Protein AF-A0A9P0CR30-F1 (afdb_monomer)

Solvent-accessible surface area (backbone atoms only — not comparable to full-atom values): 14087 Å² total; per-residue (Å²): 142,73,69,69,68,54,52,55,54,50,51,53,50,52,53,53,49,49,63,59,48,59,76,77,45,67,71,63,50,53,56,50,50,53,52,52,72,64,33,64,70,51,54,49,52,49,51,52,49,50,54,56,54,56,66,70,46,52,71,55,54,50,46,49,51,47,44,52,48,49,49,55,60,54,38,64,82,46,48,57,28,53,56,40,54,75,49,71,53,97,62,63,24,66,62,54,49,52,52,50,51,52,46,31,53,55,30,39,61,53,25,61,62,44,45,76,71,66,21,56,52,56,40,40,42,56,25,28,48,52,37,16,51,31,29,39,54,42,15,53,51,43,46,43,59,74,68,71,50,92,72,60,78,82,55,50,56,50,55,55,53,34,54,51,50,32,51,34,37,38,38,41,14,66,59,58,47,60,63,51,49,53,58,67,74,38,54,84,89,47,28,67,58,52,53,48,51,51,50,51,54,52,50,52,52,49,50,50,47,56,64,45,46,64,55,44,38,72,79,64,35,62,26,54,56,29,42,51,54,15,50,52,27,48,52,50,31,54,48,46,67,75,70,52,73,79,64,62,94,58,54,69,68,58,53,51,57,65,71,75,110

Organism: NCBI:txid3402493

InterPro domains:
  IPR005828 Major facilitator, sugar transporter-like [PF00083] (82-258)
  IPR020846 Major facilitator superfamily domain [PS50850] (1-248)
  IPR036259 MFS transporter superfamily [G3DSA:1.20.1250.20] (12-259)
  IPR036259 MFS transporter superfamily [SSF103473] (95-257)
  IPR050360 Major Facilitator Superfamily Sugar Transporters [PTHR48022] (15-259)

Structure (mmCIF, N/CA/C/O backbone):
data_AF-A0A9P0CR30-F1
#
_entry.id   AF-A0A9P0CR30-F1
#
loop_
_atom_site.group_PDB
_atom_site.id
_atom_site.type_symbol
_atom_site.label_atom_id
_atom_site.label_alt_id
_atom_site.label_comp_id
_atom_site.label_asym_id
_atom_site.label_entity_id
_atom_site.label_seq_id
_atom_site.pdbx_PDB_ins_code
_atom_site.Cartn_x
_atom_site.Cartn_y
_atom_site.Cartn_z
_atom_site.occupancy
_atom_site.B_iso_or_equiv
_atom_site.auth_seq_id
_atom_site.auth_comp_id
_atom_site.auth_asym_id
_atom_site.auth_atom_id
_atom_site.pdbx_PDB_model_num
ATOM 1 N N . MET A 1 1 ? 57.892 -24.340 9.288 1.00 44.62 1 MET A N 1
ATOM 2 C CA . MET A 1 1 ? 57.033 -23.992 10.448 1.00 44.62 1 MET A CA 1
ATOM 3 C C . MET A 1 1 ? 57.810 -23.983 11.782 1.00 44.62 1 MET A C 1
ATOM 5 O O . MET A 1 1 ? 57.437 -24.678 12.714 1.00 44.62 1 MET A O 1
ATOM 9 N N . ARG A 1 2 ? 58.901 -23.207 11.909 1.00 30.23 2 ARG A N 1
ATOM 10 C CA . ARG A 1 2 ? 59.613 -23.002 13.199 1.00 30.23 2 ARG A CA 1
ATOM 11 C C . ARG A 1 2 ? 59.846 -21.522 13.557 1.00 30.23 2 ARG A C 1
ATOM 13 O O . ARG A 1 2 ? 60.309 -21.241 14.649 1.00 30.23 2 ARG A O 1
ATOM 20 N N . GLY A 1 3 ? 59.485 -20.578 12.678 1.00 33.97 3 GLY A N 1
ATOM 21 C CA . GLY A 1 3 ? 59.695 -19.135 12.894 1.00 33.97 3 GLY A CA 1
ATOM 22 C C . GLY A 1 3 ? 58.538 -18.386 13.570 1.00 33.97 3 GLY A C 1
ATOM 23 O O . GLY A 1 3 ? 58.758 -17.342 14.171 1.00 33.97 3 GLY A O 1
ATOM 24 N N . VAL A 1 4 ? 57.309 -18.916 13.525 1.00 40.19 4 VAL A N 1
ATOM 25 C CA . VAL A 1 4 ? 56.112 -18.210 14.033 1.00 40.19 4 VAL A CA 1
ATOM 26 C C . VAL A 1 4 ? 55.941 -18.380 15.551 1.00 40.19 4 VAL A C 1
ATOM 28 O O . VAL A 1 4 ? 55.555 -17.444 16.246 1.00 40.19 4 VAL A O 1
ATOM 31 N N . ALA A 1 5 ? 56.322 -19.537 16.106 1.00 40.09 5 ALA A N 1
ATOM 32 C CA . ALA A 1 5 ? 56.254 -19.791 17.550 1.00 40.09 5 ALA A CA 1
ATOM 33 C C . ALA A 1 5 ? 57.278 -18.965 18.356 1.00 40.09 5 ALA A C 1
ATOM 35 O O . ALA A 1 5 ? 57.010 -18.576 19.494 1.00 40.09 5 ALA A O 1
ATOM 36 N N . THR A 1 6 ? 58.427 -18.646 17.751 1.00 40.12 6 THR A N 1
ATOM 37 C CA . THR A 1 6 ? 59.475 -17.810 18.358 1.00 40.12 6 THR A CA 1
ATOM 38 C C . THR A 1 6 ? 58.992 -16.374 18.564 1.00 40.12 6 THR A C 1
ATOM 40 O O . THR A 1 6 ? 59.288 -15.773 19.593 1.00 40.12 6 THR A O 1
ATOM 43 N N . ASN A 1 7 ? 58.166 -15.852 17.650 1.00 45.06 7 ASN A N 1
ATOM 44 C CA . ASN A 1 7 ? 57.654 -14.480 17.710 1.00 45.06 7 ASN A CA 1
ATOM 45 C C . ASN A 1 7 ? 56.612 -14.272 18.821 1.00 45.06 7 ASN A C 1
ATOM 47 O O . ASN A 1 7 ? 56.604 -13.230 19.471 1.00 45.06 7 ASN A O 1
ATOM 51 N N . LYS A 1 8 ? 55.780 -15.283 19.110 1.00 46.38 8 LYS A N 1
ATOM 52 C CA . LYS A 1 8 ? 54.781 -15.201 20.190 1.00 46.38 8 LYS A CA 1
ATOM 53 C C . LYS A 1 8 ? 55.432 -15.199 21.578 1.00 46.38 8 LYS A C 1
ATOM 55 O O . LYS A 1 8 ? 55.104 -14.349 22.401 1.00 46.38 8 LYS A O 1
ATOM 60 N N . LYS A 1 9 ? 56.431 -16.067 21.799 1.00 45.78 9 LYS A N 1
ATOM 61 C CA . LYS A 1 9 ? 57.243 -16.055 23.031 1.00 45.78 9 LYS A CA 1
ATOM 62 C C . LYS A 1 9 ? 58.037 -14.756 23.184 1.00 45.78 9 LYS A C 1
ATOM 64 O O . LYS A 1 9 ? 58.134 -14.240 24.291 1.00 45.78 9 LYS A O 1
ATOM 69 N N . LEU A 1 10 ? 58.561 -14.200 22.089 1.00 45.97 10 LEU A N 1
ATOM 70 C CA . LEU A 1 10 ? 59.270 -12.920 22.116 1.00 45.97 10 LEU A CA 1
ATOM 71 C C . LEU A 1 10 ? 58.329 -11.762 22.496 1.00 45.97 10 LEU A C 1
ATOM 73 O O . LEU A 1 10 ? 58.689 -10.938 23.333 1.00 45.97 10 LEU A O 1
ATOM 77 N N . ARG A 1 11 ? 57.097 -11.747 21.967 1.00 52.50 11 ARG A N 1
ATOM 78 C CA . ARG A 1 11 ? 56.055 -10.770 22.333 1.00 52.50 11 ARG A CA 1
ATOM 79 C C . ARG A 1 11 ? 55.686 -10.850 23.814 1.00 52.50 11 ARG A C 1
ATOM 81 O O . ARG A 1 11 ? 55.616 -9.820 24.478 1.00 52.50 11 ARG A O 1
ATOM 88 N N . GLU A 1 12 ? 55.502 -12.055 24.346 1.00 54.03 12 GLU A N 1
ATOM 89 C CA . GLU A 1 12 ? 55.173 -12.252 25.763 1.00 54.03 12 GLU A CA 1
ATOM 90 C C . GLU A 1 12 ? 56.332 -11.867 26.694 1.00 54.03 12 GLU A C 1
ATOM 92 O O . GLU A 1 12 ? 56.094 -11.261 27.739 1.00 54.03 12 GLU A O 1
ATOM 97 N N . ILE A 1 13 ? 57.588 -12.121 26.301 1.00 54.22 13 ILE A N 1
ATOM 98 C CA . ILE A 1 13 ? 58.774 -11.692 27.061 1.00 54.22 13 ILE A CA 1
ATOM 99 C C . ILE A 1 13 ? 58.907 -10.163 27.052 1.00 54.22 13 ILE A C 1
ATOM 101 O O . ILE A 1 13 ? 59.160 -9.579 28.105 1.00 54.22 13 ILE A O 1
ATOM 105 N N . ILE A 1 14 ? 58.669 -9.504 25.914 1.00 54.72 14 ILE A N 1
ATOM 106 C CA . ILE A 1 14 ? 58.718 -8.037 25.799 1.00 54.72 14 ILE A CA 1
ATOM 107 C C . ILE A 1 14 ? 57.609 -7.389 26.640 1.00 54.72 14 ILE A C 1
ATOM 109 O O . ILE A 1 14 ? 57.873 -6.437 27.371 1.00 54.72 14 ILE A O 1
ATOM 113 N N . ILE A 1 15 ? 56.386 -7.928 26.610 1.00 57.44 15 ILE A N 1
ATOM 114 C CA . ILE A 1 15 ? 55.256 -7.417 27.407 1.00 57.44 15 ILE A CA 1
ATOM 115 C C . ILE A 1 15 ? 55.473 -7.688 28.909 1.00 57.44 15 ILE A C 1
ATOM 117 O O . ILE A 1 15 ? 55.191 -6.826 29.746 1.00 57.44 15 ILE A O 1
ATOM 121 N N . SER A 1 16 ? 56.049 -8.844 29.261 1.00 53.72 16 SER A N 1
ATOM 122 C CA . SER A 1 16 ? 56.448 -9.207 30.631 1.00 53.72 16 SER A CA 1
ATOM 123 C C . SER A 1 16 ? 57.551 -8.298 31.187 1.00 53.72 16 SER A C 1
ATOM 125 O O . SER A 1 16 ? 57.468 -7.863 32.340 1.00 53.72 16 SER A O 1
ATOM 127 N N . GLN A 1 17 ? 58.571 -7.979 30.382 1.00 55.31 17 GLN A N 1
ATOM 128 C CA . GLN A 1 17 ? 59.637 -7.037 30.745 1.00 55.31 17 GLN A CA 1
ATOM 129 C C . GLN A 1 17 ? 59.095 -5.608 30.865 1.00 55.31 17 GLN A C 1
ATOM 131 O O . GLN A 1 17 ? 59.382 -4.924 31.846 1.00 55.31 17 GLN A O 1
ATOM 136 N N . TYR A 1 18 ? 58.211 -5.199 29.953 1.00 51.09 18 TYR A N 1
ATOM 137 C CA . TYR A 1 18 ? 57.563 -3.889 29.977 1.00 51.09 18 TYR A CA 1
ATOM 138 C C . TYR A 1 18 ? 56.720 -3.666 31.244 1.00 51.09 18 TYR A C 1
ATOM 140 O O . TYR A 1 18 ? 56.813 -2.616 31.888 1.00 51.09 18 TYR A O 1
ATOM 148 N N . HIS A 1 19 ? 55.947 -4.671 31.666 1.00 54.75 19 HIS A N 1
ATOM 149 C CA . HIS A 1 19 ? 55.184 -4.597 32.914 1.00 54.75 19 HIS A CA 1
ATOM 150 C C . HIS A 1 19 ? 56.071 -4.606 34.169 1.00 54.75 19 HIS A C 1
ATOM 152 O O . HIS A 1 19 ? 55.704 -3.978 35.168 1.00 54.75 19 HIS A O 1
ATOM 158 N N . ARG A 1 20 ? 57.239 -5.266 34.129 1.00 50.72 20 ARG A N 1
ATOM 159 C CA . ARG A 1 20 ? 58.215 -5.256 35.233 1.00 50.72 20 ARG A CA 1
ATOM 160 C C . ARG A 1 20 ? 58.920 -3.902 35.378 1.00 50.72 20 ARG A C 1
ATOM 162 O O . ARG A 1 20 ? 59.038 -3.411 36.501 1.00 50.72 20 ARG A O 1
ATOM 169 N N . ASP A 1 21 ? 59.297 -3.260 34.275 1.00 48.00 21 ASP A N 1
ATOM 170 C CA . ASP A 1 21 ? 60.023 -1.979 34.293 1.00 48.00 21 ASP A CA 1
ATOM 171 C C . ASP A 1 21 ? 59.112 -0.756 34.507 1.00 48.00 21 ASP A C 1
ATOM 173 O O . ASP A 1 21 ? 59.525 0.242 35.111 1.00 48.00 21 ASP A O 1
ATOM 177 N N . SER A 1 22 ? 57.829 -0.845 34.131 1.00 50.78 22 SER A N 1
ATOM 178 C CA . SER A 1 22 ? 56.847 0.230 34.347 1.00 50.78 22 SER A CA 1
ATOM 179 C C . SER A 1 22 ? 56.595 0.562 35.828 1.00 50.78 22 SER A C 1
ATOM 181 O O . SER A 1 22 ? 56.081 1.648 36.122 1.00 50.78 22 SER A O 1
ATOM 183 N N . LYS A 1 23 ? 56.938 -0.330 36.770 1.00 51.38 23 LYS A N 1
ATOM 184 C CA . LYS A 1 23 ? 56.802 -0.069 38.214 1.00 51.38 23 LYS A CA 1
ATOM 185 C C . LYS A 1 23 ? 57.985 0.697 38.822 1.00 51.38 23 LYS A C 1
ATOM 187 O O . LYS A 1 23 ? 57.810 1.256 39.900 1.00 51.38 23 LYS A O 1
ATOM 192 N N . ARG A 1 24 ? 59.153 0.768 38.165 1.00 55.00 24 ARG A N 1
ATOM 193 C CA . ARG A 1 24 ? 60.385 1.311 38.781 1.00 55.00 24 ARG A CA 1
ATOM 194 C C . ARG A 1 24 ? 60.788 2.707 38.291 1.00 55.00 24 ARG A C 1
ATOM 196 O O . ARG A 1 24 ? 61.421 3.430 39.051 1.00 55.00 24 ARG A O 1
ATOM 203 N N . ASN A 1 25 ? 60.417 3.126 37.074 1.00 55.19 25 ASN A N 1
ATOM 204 C CA . ASN A 1 25 ? 60.751 4.472 36.577 1.00 55.19 25 ASN A CA 1
ATOM 205 C C . ASN A 1 25 ? 59.842 4.941 35.416 1.00 55.19 25 ASN A C 1
ATOM 207 O O . ASN A 1 25 ? 60.106 4.675 34.244 1.00 55.19 25 ASN A O 1
ATOM 211 N N . LYS A 1 26 ? 58.769 5.684 35.727 1.00 55.19 26 LYS A N 1
ATOM 212 C CA . LYS A 1 26 ? 57.756 6.136 34.745 1.00 55.19 26 LYS A CA 1
ATOM 213 C C . LYS A 1 26 ? 58.275 7.164 33.722 1.00 55.19 26 LYS A C 1
ATOM 215 O O . LYS A 1 26 ? 57.704 7.278 32.636 1.00 55.19 26 LYS A O 1
ATOM 220 N N . THR A 1 27 ? 59.340 7.905 34.034 1.00 53.12 27 THR A N 1
ATOM 221 C CA . THR A 1 27 ? 59.807 9.039 33.210 1.00 53.12 27 THR A CA 1
ATOM 222 C C . THR A 1 27 ? 60.769 8.596 32.102 1.00 53.12 27 THR A C 1
ATOM 224 O O . THR A 1 27 ? 60.702 9.107 30.983 1.00 53.12 27 THR A O 1
ATOM 227 N N . GLY A 1 28 ? 61.611 7.589 32.367 1.00 56.41 28 GLY A N 1
ATOM 228 C CA . GLY A 1 28 ? 62.496 6.988 31.357 1.00 56.41 28 GLY A CA 1
ATOM 229 C C . GLY A 1 28 ? 61.739 6.162 30.311 1.00 56.41 28 GLY A C 1
ATOM 230 O O . GLY A 1 28 ? 62.016 6.268 29.114 1.00 56.41 28 GLY A O 1
A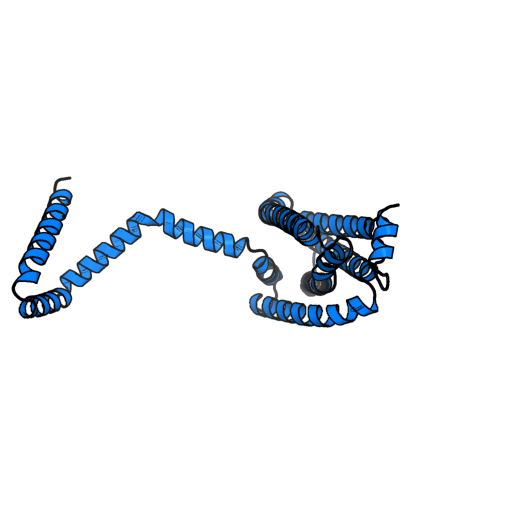TOM 231 N N . VAL A 1 29 ? 60.715 5.421 30.751 1.00 54.69 29 VAL A N 1
ATOM 232 C CA . VAL A 1 29 ? 59.905 4.544 29.887 1.00 54.69 29 VAL A CA 1
ATOM 233 C C . VAL A 1 29 ? 59.102 5.350 28.865 1.00 54.69 29 VAL A C 1
ATOM 235 O O . VAL A 1 29 ? 59.084 4.984 27.696 1.00 54.69 29 VAL A O 1
ATOM 238 N N . LYS A 1 30 ? 58.522 6.503 29.234 1.00 53.59 30 LYS A N 1
ATOM 239 C CA . LYS A 1 30 ? 57.814 7.370 28.269 1.00 53.59 30 LYS A CA 1
ATOM 240 C C . LYS A 1 30 ? 58.735 7.923 27.175 1.00 53.59 30 LYS A C 1
ATOM 242 O O . LYS A 1 30 ? 58.319 7.997 26.021 1.00 53.59 30 LYS A O 1
ATOM 247 N N . LYS A 1 31 ? 59.987 8.266 27.509 1.00 54.72 31 LYS A N 1
ATOM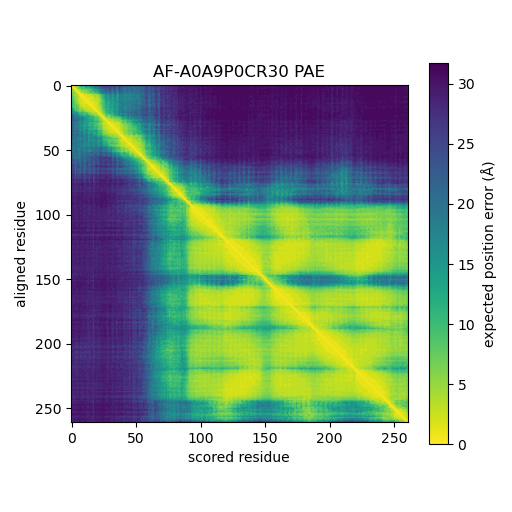 248 C CA . LYS A 1 31 ? 60.988 8.723 26.526 1.00 54.72 31 LYS A CA 1
ATOM 249 C C . LYS A 1 31 ? 61.402 7.603 25.570 1.00 54.72 31 LYS A C 1
ATOM 251 O O . LYS A 1 31 ? 61.519 7.856 24.375 1.00 54.72 31 LYS A O 1
ATOM 256 N N . GLN A 1 32 ? 61.576 6.377 26.065 1.00 54.28 32 GLN A N 1
ATOM 257 C CA . GLN A 1 32 ? 61.857 5.218 25.210 1.00 54.28 32 GLN A CA 1
ATOM 258 C C . GLN A 1 32 ? 60.647 4.826 24.353 1.00 54.28 32 GLN A C 1
ATOM 260 O O . GLN A 1 32 ? 60.816 4.573 23.165 1.00 54.28 32 GLN A O 1
ATOM 265 N N . LEU A 1 33 ? 59.429 4.882 24.901 1.00 55.44 33 LEU A N 1
ATOM 266 C CA . LEU A 1 33 ? 58.188 4.618 24.167 1.00 55.44 33 LEU A CA 1
ATOM 267 C C . LEU A 1 33 ? 57.956 5.645 23.049 1.00 55.44 33 LEU A C 1
ATOM 269 O O . LEU A 1 33 ? 57.543 5.279 21.954 1.00 55.44 33 LEU A O 1
ATOM 273 N N . ALA A 1 34 ? 58.270 6.921 23.292 1.00 57.41 34 ALA A N 1
ATOM 274 C CA . ALA A 1 34 ? 58.214 7.966 22.270 1.00 57.41 34 ALA A CA 1
ATOM 275 C C . ALA A 1 34 ? 59.265 7.750 21.167 1.00 57.41 34 ALA A C 1
ATOM 277 O O . ALA A 1 34 ? 58.976 7.958 19.989 1.00 57.41 34 ALA A O 1
ATOM 278 N N . LYS A 1 35 ? 60.464 7.270 21.528 1.00 55.75 35 LYS A N 1
ATOM 279 C CA . LYS A 1 35 ? 61.528 6.929 20.569 1.00 55.75 35 LYS A CA 1
ATOM 280 C C . LYS A 1 35 ? 61.177 5.688 19.737 1.00 55.75 35 LYS A C 1
ATOM 282 O O . LYS A 1 35 ? 61.441 5.671 18.541 1.00 55.75 35 LYS A O 1
ATOM 287 N N . LEU A 1 36 ? 60.522 4.699 20.349 1.00 53.41 36 LEU A N 1
ATOM 288 C CA . LEU A 1 36 ? 60.023 3.486 19.693 1.00 53.41 36 LEU A CA 1
ATOM 289 C C . LEU A 1 36 ? 58.840 3.781 18.757 1.00 53.41 36 LEU A C 1
ATOM 291 O O . LEU A 1 36 ? 58.840 3.301 17.630 1.00 53.41 36 LEU A O 1
ATOM 295 N N . LYS A 1 37 ? 57.897 4.649 19.155 1.00 55.38 37 LYS A N 1
ATOM 296 C CA . LYS A 1 37 ? 56.789 5.112 18.293 1.00 55.38 37 LYS A CA 1
ATOM 297 C C . LYS A 1 37 ? 57.238 6.020 17.141 1.00 55.38 37 LYS A C 1
ATOM 299 O O . LYS A 1 37 ? 56.532 6.143 16.146 1.00 55.38 37 LYS A O 1
ATOM 304 N N . SER A 1 38 ? 58.390 6.679 17.270 1.00 54.12 38 SER A N 1
ATOM 305 C CA . SER A 1 38 ? 58.989 7.506 16.210 1.00 54.12 38 SER A CA 1
ATOM 306 C C . SER A 1 38 ? 59.739 6.673 15.159 1.00 54.12 38 SER A C 1
ATOM 308 O O . SER A 1 38 ? 59.999 7.145 14.052 1.00 54.12 38 SER A O 1
ATOM 310 N N . ASN A 1 39 ? 60.070 5.416 15.473 1.00 52.47 39 ASN A N 1
ATOM 311 C CA . ASN A 1 39 ? 60.823 4.558 14.572 1.00 52.47 39 ASN A CA 1
ATOM 312 C C . ASN A 1 39 ? 59.943 4.103 13.394 1.00 52.47 39 ASN A C 1
ATOM 314 O O . ASN A 1 39 ? 59.001 3.328 13.570 1.00 52.47 39 ASN A O 1
ATOM 318 N N . LYS A 1 40 ? 60.256 4.589 12.186 1.00 49.62 40 LYS A N 1
ATOM 319 C CA . LYS A 1 40 ? 59.489 4.321 10.956 1.00 49.62 40 LYS A CA 1
ATOM 320 C C . LYS A 1 40 ? 59.319 2.823 10.680 1.00 49.62 40 LYS A C 1
ATOM 322 O O . LYS A 1 40 ? 58.252 2.419 10.240 1.00 49.62 40 LYS A O 1
ATOM 327 N N . THR A 1 41 ? 60.309 2.002 11.028 1.00 46.00 41 THR A N 1
ATOM 328 C CA . THR A 1 41 ? 60.272 0.543 10.841 1.00 46.00 41 THR A CA 1
ATOM 329 C C . THR A 1 41 ? 59.224 -0.146 11.723 1.00 46.00 41 THR A C 1
ATOM 331 O O . THR A 1 41 ? 58.655 -1.154 11.325 1.00 46.00 41 THR A O 1
ATOM 334 N N . LEU A 1 42 ? 58.936 0.400 12.912 1.00 50.16 42 LEU A N 1
ATOM 335 C CA . LEU A 1 42 ? 57.895 -0.131 13.800 1.00 50.16 42 LEU A CA 1
ATOM 336 C C . LEU A 1 42 ? 56.498 0.287 13.347 1.00 50.16 42 LEU A C 1
ATOM 338 O O . LEU A 1 42 ? 55.610 -0.549 13.379 1.00 50.16 42 LEU A O 1
ATOM 342 N N . LYS A 1 43 ? 56.322 1.523 12.859 1.00 48.09 43 LYS A N 1
ATOM 343 C CA . LYS A 1 43 ? 55.057 1.962 12.244 1.00 48.09 43 LYS A CA 1
ATOM 344 C C . LYS A 1 43 ? 54.715 1.159 10.990 1.00 48.09 43 LYS A C 1
ATOM 346 O O . LYS A 1 43 ? 53.555 0.849 10.772 1.00 48.09 43 LYS A O 1
ATOM 351 N N . GLN A 1 44 ? 55.725 0.811 10.195 1.00 43.56 44 GLN A N 1
ATOM 352 C CA . GLN A 1 44 ? 55.542 -0.024 9.012 1.00 43.56 44 GLN A CA 1
ATOM 353 C C . GLN A 1 44 ? 55.149 -1.454 9.400 1.00 43.56 44 GLN A C 1
ATOM 355 O O . GLN A 1 44 ? 54.132 -1.934 8.935 1.00 43.56 44 GLN A O 1
ATOM 360 N N . ASN A 1 45 ? 55.845 -2.067 10.365 1.00 38.91 45 ASN A N 1
ATOM 361 C CA . ASN A 1 45 ? 55.476 -3.391 10.881 1.00 38.91 45 ASN A CA 1
ATOM 362 C C . ASN A 1 45 ? 54.112 -3.417 11.600 1.00 38.91 45 ASN A C 1
ATOM 364 O O . ASN A 1 45 ? 53.473 -4.462 11.650 1.00 38.91 45 ASN A O 1
ATOM 368 N N . GLU A 1 46 ? 53.689 -2.306 12.212 1.00 46.44 46 GLU A N 1
ATOM 369 C CA . GLU A 1 46 ? 52.372 -2.152 12.844 1.00 46.44 46 GLU A CA 1
ATOM 370 C C . GLU A 1 46 ? 51.283 -2.084 11.767 1.00 46.44 46 GLU A C 1
ATOM 372 O O . GLU A 1 46 ? 50.321 -2.842 11.848 1.00 46.44 46 GLU A O 1
ATOM 377 N N . ASN A 1 47 ? 51.498 -1.295 10.709 1.00 39.97 47 ASN A N 1
ATOM 378 C CA . ASN A 1 47 ? 50.624 -1.256 9.536 1.00 39.97 47 ASN A CA 1
ATOM 379 C C . ASN A 1 47 ? 50.559 -2.616 8.824 1.00 39.97 47 ASN A C 1
ATOM 381 O O . ASN A 1 47 ? 49.462 -3.081 8.550 1.00 39.97 47 ASN A O 1
ATOM 385 N N . ASP A 1 48 ? 51.693 -3.297 8.632 1.00 38.41 48 ASP A N 1
ATOM 386 C CA . ASP A 1 48 ? 51.747 -4.629 8.019 1.00 38.41 48 ASP A CA 1
ATOM 387 C C . ASP A 1 48 ? 51.028 -5.676 8.897 1.00 38.41 48 ASP A C 1
ATOM 389 O O . ASP A 1 48 ? 50.403 -6.601 8.388 1.00 38.41 48 ASP A O 1
ATOM 393 N N . CYS A 1 49 ? 51.084 -5.565 10.232 1.00 40.34 49 CYS A N 1
ATOM 394 C CA . CYS A 1 49 ? 50.320 -6.438 11.136 1.00 40.34 49 CYS A CA 1
ATOM 395 C C . CYS A 1 49 ? 48.812 -6.172 11.049 1.00 40.34 49 CYS A C 1
ATOM 397 O O . CYS A 1 49 ? 48.045 -7.130 11.039 1.00 40.34 49 CYS A O 1
ATOM 399 N N . PHE A 1 50 ? 48.403 -4.902 10.958 1.00 40.00 50 PHE A N 1
ATOM 400 C CA . PHE A 1 50 ? 47.002 -4.521 10.764 1.00 40.00 50 PHE A CA 1
ATOM 401 C C . PHE A 1 50 ? 46.470 -4.995 9.402 1.00 40.00 50 PHE A C 1
ATOM 403 O O . PHE A 1 50 ? 45.416 -5.619 9.369 1.00 40.00 50 PHE A O 1
ATOM 410 N N . GLU A 1 51 ? 47.231 -4.827 8.315 1.00 40.28 51 GLU A N 1
ATOM 411 C CA . GLU A 1 51 ? 46.871 -5.321 6.972 1.00 40.28 51 GLU A CA 1
ATOM 412 C C . GLU A 1 51 ? 46.744 -6.856 6.940 1.00 40.28 51 GLU A C 1
ATOM 414 O O . GLU A 1 51 ? 45.845 -7.411 6.308 1.00 40.28 51 GLU A O 1
ATOM 419 N N . ASN A 1 52 ? 47.610 -7.567 7.671 1.00 36.81 52 ASN A N 1
ATOM 420 C CA . ASN A 1 52 ? 47.565 -9.029 7.761 1.00 36.81 52 ASN A CA 1
ATOM 421 C C . ASN A 1 52 ? 46.429 -9.558 8.664 1.00 36.81 52 ASN A C 1
ATOM 423 O O . ASN A 1 52 ? 45.998 -10.698 8.480 1.00 36.81 52 ASN A O 1
ATOM 427 N N . GLU A 1 53 ? 45.935 -8.766 9.620 1.00 40.50 53 GLU A N 1
ATOM 428 C CA . GLU A 1 53 ? 44.786 -9.114 10.474 1.00 40.50 53 GLU A CA 1
ATOM 429 C C . GLU A 1 53 ? 43.449 -8.788 9.773 1.00 40.50 53 GLU A C 1
ATOM 431 O O . GLU A 1 53 ? 42.507 -9.582 9.843 1.00 40.50 53 GLU A O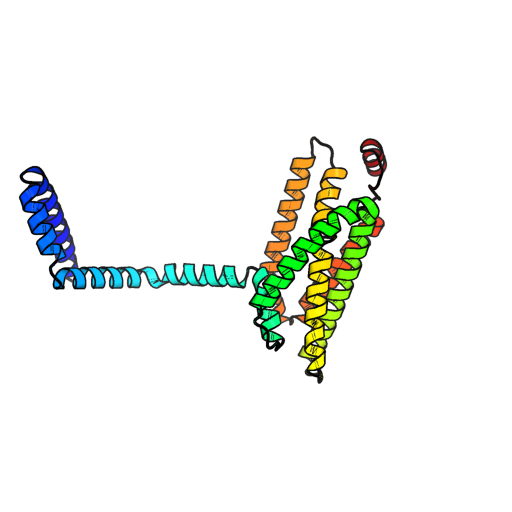 1
ATOM 436 N N . GLU A 1 54 ? 43.410 -7.716 8.971 1.00 41.28 54 GLU A N 1
ATOM 437 C CA . GLU A 1 54 ? 42.313 -7.371 8.047 1.00 41.28 54 GLU A CA 1
ATOM 438 C C . GLU A 1 54 ? 42.181 -8.420 6.915 1.00 41.28 54 GLU A C 1
ATOM 440 O O . GLU A 1 54 ? 41.078 -8.862 6.580 1.00 41.28 54 GLU A O 1
ATOM 445 N N . MET A 1 55 ? 43.304 -8.962 6.418 1.00 35.19 55 MET A N 1
ATOM 446 C CA . MET A 1 55 ? 43.321 -10.081 5.459 1.00 35.19 55 MET A CA 1
ATOM 447 C C . MET A 1 55 ? 42.955 -11.461 6.039 1.00 35.19 55 MET A C 1
ATOM 449 O O . MET A 1 55 ? 42.716 -12.389 5.258 1.00 35.19 55 MET A O 1
ATOM 453 N N . LEU A 1 56 ? 42.857 -11.635 7.366 1.00 40.47 56 LEU A N 1
ATOM 454 C CA . LEU A 1 56 ? 42.443 -12.912 7.976 1.00 40.47 56 LEU A CA 1
ATOM 455 C C . LEU A 1 56 ? 40.923 -13.007 8.235 1.00 40.47 56 LEU A C 1
ATOM 457 O O . LEU A 1 56 ? 40.390 -14.118 8.293 1.00 40.47 56 LEU A O 1
ATOM 461 N N . HIS A 1 57 ? 40.202 -11.876 8.283 1.00 46.03 57 HIS A N 1
ATOM 462 C CA . HIS A 1 57 ? 38.729 -11.811 8.375 1.00 46.03 57 HIS A CA 1
ATOM 463 C C . HIS A 1 57 ? 37.980 -11.315 7.104 1.00 46.03 57 HIS A C 1
ATOM 465 O O . HIS A 1 57 ? 36.858 -10.809 7.222 1.00 46.03 57 HIS A O 1
ATOM 471 N N . PRO A 1 58 ? 38.459 -11.531 5.857 1.00 45.88 58 PRO A N 1
ATOM 472 C CA . PRO A 1 58 ? 37.803 -11.001 4.663 1.00 45.88 58 PRO A CA 1
ATOM 473 C C . PRO A 1 58 ? 36.427 -11.637 4.446 1.00 45.88 58 PRO A C 1
ATOM 475 O O . PRO A 1 58 ? 35.556 -11.034 3.827 1.00 45.88 58 PRO A O 1
ATOM 478 N N . ARG A 1 59 ? 36.174 -12.837 4.991 1.00 50.97 59 ARG A N 1
ATOM 479 C CA . ARG A 1 59 ? 34.855 -13.483 4.917 1.00 50.97 59 ARG A CA 1
ATOM 480 C C . ARG A 1 59 ? 33.797 -12.797 5.777 1.00 50.97 59 ARG A C 1
ATOM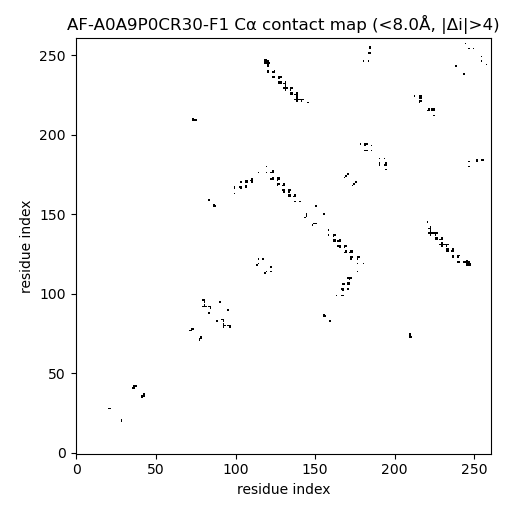 482 O O . ARG A 1 59 ? 32.633 -12.868 5.405 1.00 50.97 59 ARG A O 1
ATOM 489 N N . GLU A 1 60 ? 34.150 -12.156 6.889 1.00 47.88 60 GLU A N 1
ATOM 490 C CA . GLU A 1 60 ? 33.165 -11.548 7.795 1.00 47.88 60 GLU A CA 1
ATOM 491 C C . GLU A 1 60 ? 32.877 -10.092 7.443 1.00 47.88 60 GLU A C 1
ATOM 493 O O . GLU A 1 60 ? 31.712 -9.707 7.435 1.00 47.88 60 GLU A O 1
ATOM 498 N N . GLU A 1 61 ? 33.882 -9.318 7.030 1.00 46.84 61 GLU A N 1
ATOM 499 C CA . GLU A 1 61 ? 33.674 -7.947 6.555 1.00 46.84 61 GLU A CA 1
ATOM 500 C C . GLU A 1 61 ? 33.017 -7.916 5.170 1.00 46.84 61 GLU A C 1
ATOM 502 O O . GLU A 1 61 ? 32.072 -7.162 4.955 1.00 46.84 61 GLU A O 1
ATOM 507 N N . THR A 1 62 ? 33.393 -8.821 4.259 1.00 53.75 62 THR A N 1
ATOM 508 C CA . THR A 1 62 ? 32.655 -9.005 2.998 1.00 53.75 62 THR A CA 1
ATOM 509 C C . THR A 1 62 ? 31.239 -9.494 3.270 1.00 53.75 62 THR A C 1
ATOM 511 O O . THR A 1 62 ? 30.316 -9.072 2.589 1.00 53.75 62 THR A O 1
ATOM 514 N N . ARG A 1 63 ? 31.009 -10.331 4.292 1.00 50.28 63 ARG A N 1
ATOM 515 C CA . ARG A 1 63 ? 29.652 -10.735 4.681 1.00 50.28 63 ARG A CA 1
ATOM 516 C C . ARG A 1 63 ? 28.890 -9.585 5.323 1.00 50.28 63 ARG A C 1
ATOM 518 O O . ARG A 1 63 ? 27.717 -9.477 5.025 1.00 50.28 63 ARG A O 1
ATOM 525 N N . TYR A 1 64 ? 29.505 -8.703 6.107 1.00 47.34 64 TYR A N 1
ATOM 526 C CA . TYR A 1 64 ? 28.853 -7.524 6.688 1.00 47.34 64 TYR A CA 1
ATOM 527 C C . TYR A 1 64 ? 28.584 -6.437 5.641 1.00 47.34 64 TYR A C 1
ATOM 529 O O . TYR A 1 64 ? 27.515 -5.840 5.642 1.00 47.34 64 TYR A O 1
ATOM 537 N N . ASN A 1 65 ? 29.495 -6.228 4.690 1.00 52.84 65 ASN A N 1
ATOM 538 C CA . ASN A 1 65 ? 29.330 -5.308 3.567 1.00 52.84 65 ASN A CA 1
ATOM 539 C C . ASN A 1 65 ? 28.351 -5.862 2.537 1.00 52.84 65 ASN A C 1
ATOM 541 O O . ASN A 1 65 ? 27.476 -5.124 2.095 1.00 52.84 65 ASN A O 1
ATOM 545 N N . ASN A 1 66 ? 28.385 -7.159 2.235 1.00 55.47 66 ASN A N 1
ATOM 546 C CA . ASN A 1 66 ? 27.371 -7.808 1.410 1.00 55.47 66 ASN A CA 1
ATOM 547 C C . ASN A 1 66 ? 26.038 -7.859 2.134 1.00 55.47 66 ASN A C 1
ATOM 549 O O . ASN A 1 66 ? 25.032 -7.656 1.488 1.00 55.47 66 ASN A O 1
ATOM 553 N N . PHE A 1 67 ? 25.991 -8.058 3.450 1.00 55.53 67 PHE A N 1
ATOM 554 C CA . PHE A 1 67 ? 24.752 -8.020 4.225 1.00 55.53 67 PHE A CA 1
ATOM 555 C C . PHE A 1 67 ? 24.207 -6.599 4.289 1.00 55.53 67 PHE A C 1
ATOM 557 O O . PHE A 1 67 ? 23.047 -6.396 3.981 1.00 55.53 67 PHE A O 1
ATOM 564 N N . ASN A 1 68 ? 25.025 -5.582 4.544 1.00 48.94 68 ASN A N 1
ATOM 565 C CA . ASN A 1 68 ? 24.600 -4.187 4.478 1.00 48.94 68 ASN A CA 1
ATOM 566 C C . ASN A 1 68 ? 24.171 -3.790 3.070 1.00 48.94 68 ASN A C 1
ATOM 568 O O . ASN A 1 68 ? 23.210 -3.044 2.937 1.00 48.94 68 ASN A O 1
ATOM 572 N N . THR A 1 69 ? 24.827 -4.292 2.025 1.00 55.31 69 THR A N 1
ATOM 573 C CA . THR A 1 69 ? 24.454 -4.047 0.624 1.00 55.31 69 THR A CA 1
ATOM 574 C C . THR A 1 69 ? 23.192 -4.820 0.249 1.00 55.31 69 THR A C 1
ATOM 576 O O . THR A 1 69 ? 22.315 -4.266 -0.400 1.00 55.31 69 THR A O 1
ATOM 579 N N . LEU A 1 70 ? 23.020 -6.042 0.748 1.00 54.06 70 LEU A N 1
ATOM 580 C CA . LEU A 1 70 ? 21.837 -6.886 0.585 1.00 54.06 70 LEU A CA 1
ATOM 581 C C . LEU A 1 70 ? 20.642 -6.306 1.340 1.00 54.06 70 LEU A C 1
ATOM 583 O O . LEU A 1 70 ? 19.554 -6.285 0.793 1.00 54.06 70 LEU A O 1
ATOM 587 N N . PHE A 1 71 ? 20.827 -5.780 2.551 1.00 51.97 71 PHE A N 1
ATOM 588 C CA . PHE A 1 71 ? 19.803 -5.080 3.329 1.00 51.97 71 PHE A CA 1
ATOM 589 C C . PHE A 1 71 ? 19.499 -3.711 2.734 1.00 51.97 71 PHE A C 1
ATOM 591 O O . PHE A 1 71 ? 18.334 -3.329 2.662 1.00 51.97 71 PHE A O 1
ATOM 598 N N . LYS A 1 72 ? 20.511 -2.978 2.258 1.00 48.16 72 LYS A N 1
ATOM 599 C CA . LYS A 1 72 ? 20.322 -1.721 1.522 1.00 48.16 72 LYS A CA 1
ATOM 600 C C . LYS A 1 72 ? 19.561 -1.943 0.212 1.00 48.16 72 LYS A C 1
ATOM 602 O O . LYS A 1 72 ? 18.722 -1.114 -0.112 1.00 48.16 72 LYS A O 1
ATOM 607 N N . THR A 1 73 ? 19.808 -3.046 -0.493 1.00 51.03 73 THR A N 1
ATOM 608 C CA . THR A 1 73 ? 19.130 -3.408 -1.753 1.00 51.03 73 THR A CA 1
ATOM 609 C C . THR A 1 73 ? 17.742 -4.006 -1.501 1.00 51.03 73 THR A C 1
ATOM 611 O O . THR A 1 73 ? 16.788 -3.647 -2.179 1.00 51.03 73 THR A O 1
ATOM 614 N N . ARG A 1 74 ? 17.585 -4.859 -0.478 1.00 48.50 74 ARG A N 1
ATOM 615 C CA . ARG A 1 74 ? 16.300 -5.483 -0.106 1.00 48.50 74 ARG A CA 1
ATOM 616 C C . ARG A 1 74 ? 15.369 -4.573 0.680 1.00 48.50 74 ARG A C 1
ATOM 618 O O . ARG A 1 74 ? 14.178 -4.852 0.764 1.00 48.50 74 ARG A O 1
ATOM 625 N N . SER A 1 75 ? 15.866 -3.477 1.245 1.00 47.50 75 SER A N 1
ATOM 626 C CA . SER A 1 75 ? 15.000 -2.436 1.790 1.00 47.50 75 SER A CA 1
ATOM 627 C C . SER A 1 75 ? 14.255 -1.787 0.627 1.00 47.50 75 SER A C 1
ATOM 6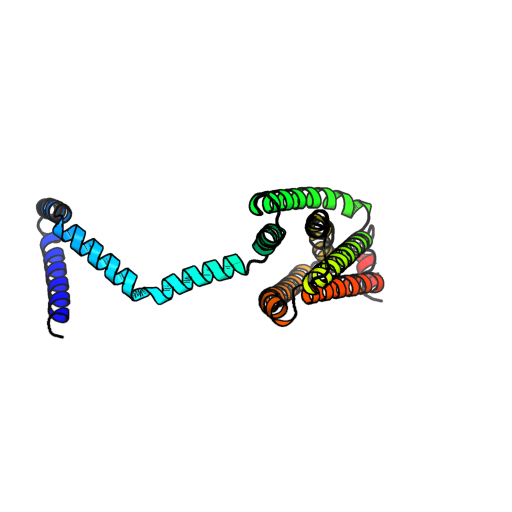29 O O . SER A 1 75 ? 14.770 -0.852 0.016 1.00 47.50 75 SER A O 1
ATOM 631 N N . GLY A 1 76 ? 13.030 -2.245 0.345 1.00 52.66 76 GLY A N 1
ATOM 632 C CA . GLY A 1 76 ? 12.185 -1.806 -0.780 1.00 52.66 76 GLY A CA 1
ATOM 633 C C . GLY A 1 76 ? 11.985 -0.287 -0.926 1.00 52.66 76 GLY A C 1
ATOM 634 O O . GLY A 1 76 ? 11.520 0.178 -1.958 1.00 52.66 76 GLY A O 1
ATOM 635 N N . ARG A 1 77 ? 12.420 0.521 0.051 1.00 49.44 77 ARG A N 1
ATOM 636 C CA . ARG A 1 77 ? 12.551 1.981 -0.074 1.00 49.44 77 ARG A CA 1
ATOM 637 C C . ARG A 1 77 ? 13.519 2.425 -1.181 1.00 49.44 77 ARG A C 1
ATOM 639 O O . ARG A 1 77 ? 13.316 3.506 -1.720 1.00 49.44 77 ARG A O 1
ATOM 646 N N . ARG A 1 78 ? 14.532 1.624 -1.537 1.00 47.06 78 ARG A N 1
ATOM 647 C CA . ARG A 1 78 ? 15.436 1.916 -2.669 1.00 47.06 78 ARG A CA 1
ATOM 648 C C . ARG A 1 78 ? 14.947 1.377 -4.010 1.00 47.06 78 ARG A C 1
ATOM 650 O O . ARG A 1 78 ? 15.417 1.858 -5.030 1.00 47.06 78 ARG A O 1
ATOM 657 N N . ALA A 1 79 ? 13.967 0.469 -4.004 1.00 52.47 79 ALA A N 1
ATOM 658 C CA . ALA A 1 79 ? 13.390 -0.078 -5.230 1.00 52.47 79 ALA A CA 1
ATOM 659 C C . ALA A 1 79 ? 12.740 1.012 -6.096 1.00 52.47 79 ALA A C 1
ATOM 661 O O . ALA A 1 79 ? 12.767 0.929 -7.314 1.00 52.47 79 ALA A O 1
ATOM 662 N N . LEU A 1 80 ? 12.201 2.068 -5.475 1.00 53.81 80 LEU A N 1
ATOM 663 C CA . LEU A 1 80 ? 11.703 3.230 -6.209 1.00 53.81 80 LEU A CA 1
ATOM 664 C C . LEU A 1 80 ? 12.831 3.903 -6.999 1.00 53.81 80 LEU A C 1
ATOM 666 O O . LEU A 1 80 ? 12.709 4.034 -8.205 1.00 53.81 80 LEU A O 1
ATOM 670 N N . ALA A 1 81 ? 13.947 4.262 -6.362 1.00 53.53 81 ALA A N 1
ATOM 671 C CA . ALA A 1 81 ? 15.057 4.922 -7.053 1.00 53.53 81 ALA A CA 1
ATOM 672 C C . ALA A 1 81 ? 15.601 4.076 -8.221 1.00 53.53 81 ALA A C 1
ATOM 674 O O . ALA A 1 81 ? 15.782 4.602 -9.312 1.00 53.53 81 ALA A O 1
ATOM 675 N N . THR A 1 82 ? 15.743 2.759 -8.034 1.00 56.12 82 THR A N 1
ATOM 676 C CA . THR A 1 82 ? 16.237 1.859 -9.089 1.00 56.12 82 THR A CA 1
ATOM 677 C C . THR A 1 82 ? 15.246 1.681 -10.241 1.00 56.12 82 THR A C 1
ATOM 679 O O . THR A 1 82 ? 15.665 1.666 -11.391 1.00 56.12 82 THR A O 1
ATOM 682 N N . LEU A 1 83 ? 13.934 1.616 -9.965 1.00 55.22 83 LEU A N 1
ATOM 683 C CA . LEU A 1 83 ? 12.895 1.576 -11.008 1.00 55.22 83 LEU A CA 1
ATOM 684 C C . LEU A 1 83 ? 12.856 2.869 -11.834 1.00 55.22 83 LEU A C 1
ATOM 686 O O . LEU A 1 83 ? 12.512 2.842 -13.013 1.00 55.22 83 LEU A O 1
ATOM 690 N N . PHE A 1 84 ? 13.183 4.002 -11.212 1.00 58.16 84 PHE A N 1
ATOM 691 C CA . PHE A 1 84 ? 13.250 5.301 -11.875 1.00 58.16 84 PHE A CA 1
ATOM 692 C C . PHE A 1 84 ? 14.511 5.458 -12.731 1.00 58.16 84 PHE A C 1
ATOM 694 O O . PHE A 1 84 ? 14.420 5.987 -13.841 1.00 58.16 84 PHE A O 1
ATOM 701 N N . ASP A 1 85 ? 15.650 4.953 -12.256 1.00 58.91 85 ASP A N 1
ATOM 702 C CA . ASP A 1 85 ? 16.895 4.924 -13.027 1.00 58.91 85 ASP A CA 1
ATOM 703 C C . ASP A 1 85 ? 16.774 3.966 -14.235 1.00 58.91 85 ASP A C 1
ATOM 705 O O . ASP A 1 85 ? 17.183 4.310 -15.344 1.00 58.91 85 ASP A O 1
ATOM 709 N N . GLU A 1 86 ? 16.104 2.815 -14.078 1.00 54.25 86 GLU A N 1
ATOM 710 C CA . GLU A 1 86 ? 15.769 1.889 -15.180 1.00 54.25 86 GLU A CA 1
ATOM 711 C C . GLU A 1 86 ? 14.714 2.437 -16.164 1.00 54.25 86 GLU A C 1
ATOM 713 O O . GLU A 1 86 ? 14.571 1.920 -17.277 1.00 54.25 86 GLU A O 1
ATOM 718 N N . ALA A 1 87 ? 13.959 3.475 -15.784 1.00 55.31 87 ALA A N 1
ATOM 719 C CA . ALA A 1 87 ? 12.940 4.108 -16.628 1.00 55.31 87 ALA A CA 1
ATOM 720 C C . ALA A 1 87 ? 13.496 5.207 -17.561 1.00 55.31 87 ALA A C 1
ATOM 722 O O . ALA A 1 87 ? 12.735 5.769 -18.350 1.00 55.31 87 ALA A O 1
ATOM 723 N N . GLY A 1 88 ? 14.803 5.502 -17.518 1.00 48.09 88 GLY A N 1
ATOM 724 C CA . GLY A 1 88 ? 15.469 6.378 -18.495 1.00 48.09 88 GLY A CA 1
ATOM 725 C C . GLY A 1 88 ? 15.251 7.885 -18.294 1.00 48.09 88 GLY A C 1
ATOM 726 O O . GLY A 1 88 ? 15.352 8.658 -19.245 1.00 48.09 88 GLY A O 1
ATOM 727 N N . SER A 1 89 ? 14.942 8.329 -17.073 1.00 51.34 89 SER A N 1
ATOM 728 C CA . SER A 1 89 ? 14.818 9.757 -16.746 1.00 51.34 89 SER A CA 1
ATOM 729 C C . SER A 1 89 ? 16.194 10.424 -16.591 1.00 51.34 89 SER A C 1
ATOM 731 O O . SER A 1 89 ? 17.074 9.891 -15.927 1.00 51.34 89 SER A O 1
ATOM 733 N N . GLN A 1 90 ? 16.372 11.639 -17.128 1.00 51.62 90 GLN A N 1
ATOM 734 C CA . GLN A 1 90 ? 17.580 12.468 -16.931 1.00 51.62 90 GLN A CA 1
ATOM 735 C C . GLN A 1 90 ? 17.738 13.003 -15.488 1.00 51.62 90 GLN A C 1
ATOM 737 O O . GLN A 1 90 ? 18.729 13.659 -15.169 1.00 51.62 90 GLN A O 1
ATOM 742 N N . ILE A 1 91 ? 16.758 12.755 -14.614 1.00 57.97 91 ILE A N 1
ATOM 743 C CA . ILE A 1 91 ? 16.753 13.183 -13.212 1.00 57.97 91 ILE A CA 1
ATOM 744 C C . ILE A 1 91 ? 17.195 12.002 -12.346 1.00 57.97 91 ILE A C 1
ATOM 746 O O . ILE A 1 91 ? 16.526 10.973 -12.356 1.00 57.97 91 ILE A O 1
ATOM 750 N N . SER A 1 92 ? 18.269 12.183 -11.567 1.00 64.56 92 SER A N 1
ATOM 751 C CA . SER A 1 92 ? 18.750 11.190 -10.592 1.00 64.56 92 SER A CA 1
ATOM 752 C C . SER A 1 92 ? 17.601 10.679 -9.715 1.00 64.56 92 SER A C 1
ATOM 754 O O . SER A 1 92 ? 16.903 11.486 -9.079 1.00 64.56 92 SER A O 1
ATOM 756 N N . GLY A 1 93 ? 17.408 9.353 -9.655 1.00 65.81 93 GLY A N 1
ATOM 757 C CA . GLY A 1 93 ? 16.348 8.704 -8.878 1.00 65.81 93 GLY A CA 1
ATOM 758 C C . GLY A 1 93 ? 16.327 9.094 -7.394 1.00 65.81 93 GLY A C 1
ATOM 759 O O . GLY A 1 93 ? 15.280 9.030 -6.744 1.00 65.81 93 GLY A O 1
ATOM 760 N N . GLU A 1 94 ? 17.444 9.595 -6.861 1.00 70.38 94 GLU A N 1
ATOM 761 C CA . GLU A 1 94 ? 17.545 10.124 -5.498 1.00 70.38 94 GLU A CA 1
ATOM 762 C C . GLU A 1 94 ? 16.686 11.382 -5.276 1.00 70.38 94 GLU A C 1
ATOM 764 O O . GLU A 1 94 ? 15.980 11.479 -4.269 1.00 70.38 94 GLU A O 1
ATOM 769 N N . ILE A 1 95 ? 16.685 12.328 -6.224 1.00 72.69 95 ILE A N 1
ATOM 770 C CA . ILE A 1 95 ? 15.911 13.579 -6.117 1.00 72.69 95 ILE A CA 1
ATOM 771 C C . ILE A 1 95 ? 14.414 13.268 -6.168 1.00 72.69 95 ILE A C 1
ATOM 773 O O . ILE A 1 95 ? 13.627 13.809 -5.388 1.00 72.69 95 ILE A O 1
ATOM 777 N N . VAL A 1 96 ? 14.019 12.345 -7.047 1.00 69.94 96 VAL A N 1
ATOM 778 C CA . VAL A 1 96 ? 12.627 11.898 -7.161 1.00 69.94 96 VAL A CA 1
ATOM 779 C C . VAL A 1 96 ? 12.174 11.203 -5.878 1.00 69.94 96 VAL A C 1
ATOM 781 O O . VAL A 1 96 ? 11.084 11.487 -5.383 1.00 69.94 96 VAL A O 1
ATOM 784 N N . ALA A 1 97 ? 13.014 10.354 -5.280 1.00 73.38 97 ALA A N 1
ATOM 785 C CA . ALA A 1 97 ? 12.698 9.701 -4.012 1.00 73.38 97 ALA A CA 1
ATOM 786 C C . ALA A 1 97 ? 12.475 10.713 -2.871 1.00 73.38 97 ALA A C 1
ATOM 788 O O . ALA A 1 97 ? 11.545 10.545 -2.076 1.00 73.38 97 ALA A O 1
ATOM 789 N N . ILE A 1 98 ? 13.277 11.784 -2.814 1.00 80.62 98 ILE A N 1
ATOM 790 C CA . ILE A 1 98 ? 13.099 12.879 -1.846 1.00 80.62 98 ILE A CA 1
ATOM 791 C C . ILE A 1 98 ? 11.777 13.616 -2.097 1.00 80.62 98 ILE A C 1
ATOM 793 O O . ILE A 1 98 ? 11.010 13.827 -1.155 1.00 80.62 98 ILE A O 1
ATOM 797 N N . LEU A 1 99 ? 11.465 13.963 -3.350 1.00 80.81 99 LEU A N 1
ATOM 798 C CA . LEU A 1 99 ? 10.205 14.631 -3.707 1.00 80.81 99 LEU A CA 1
ATOM 799 C C . LEU A 1 99 ? 8.982 13.780 -3.355 1.00 80.81 99 LEU A C 1
ATOM 801 O O . LEU A 1 99 ? 8.019 14.286 -2.779 1.00 80.81 99 LEU A O 1
ATOM 805 N N . VAL A 1 100 ? 9.033 12.477 -3.634 1.00 81.25 100 VAL A N 1
ATOM 806 C CA . VAL A 1 100 ? 7.974 11.539 -3.248 1.00 81.25 100 VAL A CA 1
ATOM 807 C C . VAL A 1 100 ? 7.842 11.478 -1.729 1.00 81.25 100 VAL A C 1
ATOM 809 O O . VAL A 1 100 ? 6.726 11.517 -1.220 1.00 81.25 100 VAL A O 1
ATOM 812 N N . ALA A 1 101 ? 8.947 11.437 -0.981 1.00 83.12 101 ALA A N 1
ATOM 813 C CA . ALA A 1 101 ? 8.902 11.443 0.480 1.00 83.12 101 ALA A CA 1
ATOM 814 C C . ALA A 1 101 ? 8.251 12.721 1.041 1.00 83.12 101 ALA A C 1
ATOM 816 O O . ALA A 1 101 ? 7.403 12.630 1.931 1.00 83.12 101 ALA A O 1
ATOM 817 N N . LEU A 1 102 ? 8.575 13.893 0.487 1.00 87.12 102 LEU A N 1
ATOM 818 C CA . LEU A 1 102 ? 7.921 15.157 0.843 1.00 87.12 102 LEU A CA 1
ATOM 819 C C . LEU A 1 102 ? 6.426 15.134 0.499 1.00 87.12 102 LEU A C 1
ATOM 821 O O . LEU A 1 102 ? 5.596 15.505 1.331 1.00 87.12 102 LEU A O 1
ATOM 825 N N . GLY A 1 103 ? 6.074 14.620 -0.682 1.00 85.50 103 GLY A N 1
ATOM 826 C CA . GLY A 1 103 ? 4.685 14.425 -1.098 1.00 85.50 103 GLY A CA 1
ATOM 827 C C . GLY A 1 103 ? 3.911 13.516 -0.142 1.00 85.50 103 GLY A C 1
ATOM 828 O O . GLY A 1 103 ? 2.773 13.820 0.209 1.00 85.50 103 GLY A O 1
ATOM 829 N N . LYS A 1 104 ? 4.543 12.451 0.366 1.00 85.00 104 LYS A N 1
ATOM 830 C CA . LYS A 1 104 ? 3.944 11.563 1.375 1.00 85.00 104 LYS A CA 1
ATOM 831 C C . LYS A 1 104 ? 3.655 12.295 2.679 1.00 85.00 104 LYS A C 1
ATOM 833 O O . LYS A 1 104 ? 2.563 12.139 3.220 1.00 85.00 104 LYS A O 1
ATOM 838 N N . ILE A 1 105 ? 4.591 13.107 3.166 1.00 87.38 105 ILE A N 1
ATOM 839 C CA . ILE A 1 105 ? 4.397 13.888 4.396 1.00 87.38 105 ILE A CA 1
ATOM 840 C C . ILE A 1 105 ? 3.233 14.871 4.217 1.00 87.38 105 ILE A C 1
ATOM 842 O O . ILE A 1 105 ? 2.313 14.883 5.033 1.00 87.38 105 ILE A O 1
ATOM 846 N N . ALA A 1 106 ? 3.214 15.623 3.112 1.00 88.62 106 ALA A N 1
ATOM 847 C CA . ALA A 1 106 ? 2.127 16.552 2.806 1.00 88.62 106 ALA A CA 1
ATOM 848 C C . ALA A 1 106 ? 0.771 15.833 2.679 1.00 88.62 106 ALA A C 1
ATOM 850 O O . ALA A 1 106 ? -0.232 16.281 3.239 1.00 88.62 106 ALA A O 1
ATOM 851 N N . SER A 1 107 ? 0.747 14.680 2.002 1.00 84.44 107 SER A N 1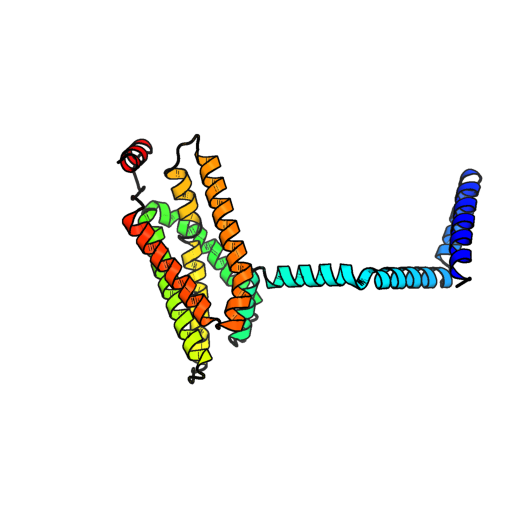
ATOM 852 C CA . SER A 1 107 ? -0.462 13.864 1.862 1.00 84.44 107 SER A CA 1
ATOM 853 C C . SER A 1 107 ? -0.984 13.365 3.210 1.00 84.44 107 SER A C 1
ATOM 855 O O . SER A 1 107 ? -2.182 13.437 3.458 1.00 84.44 107 SER A O 1
ATOM 857 N N . ALA A 1 108 ? -0.104 12.962 4.131 1.00 84.44 108 ALA A N 1
ATOM 858 C CA . ALA A 1 108 ? -0.503 12.523 5.465 1.00 84.44 108 ALA A CA 1
ATOM 859 C C . ALA A 1 108 ? -1.145 13.661 6.284 1.00 84.44 108 ALA A C 1
ATOM 861 O O . ALA A 1 108 ? -2.139 13.437 6.975 1.00 84.44 108 ALA A O 1
ATOM 862 N N . CYS A 1 109 ? -0.647 14.898 6.166 1.00 86.50 109 CYS A N 1
ATOM 863 C CA . CYS A 1 109 ? -1.267 16.062 6.811 1.00 86.50 109 CYS A CA 1
ATOM 864 C C . CYS A 1 109 ? -2.678 16.345 6.268 1.00 86.50 109 CYS A C 1
ATOM 866 O O . CYS A 1 109 ? -3.607 16.632 7.026 1.00 86.50 109 CYS A O 1
ATOM 868 N N . ILE A 1 110 ? -2.862 16.246 4.950 1.00 86.31 110 ILE A N 1
ATOM 869 C CA . ILE A 1 110 ? -4.176 16.432 4.324 1.00 86.31 110 ILE A CA 1
ATOM 870 C C . ILE A 1 110 ? -5.113 15.269 4.701 1.00 86.31 110 ILE A C 1
ATOM 872 O O . ILE A 1 110 ? -6.293 15.499 4.963 1.00 86.31 110 ILE A O 1
ATOM 876 N N . ALA A 1 111 ? -4.591 14.043 4.811 1.00 83.50 111 ALA A N 1
ATOM 877 C CA . ALA A 1 111 ? -5.345 12.857 5.218 1.00 83.50 111 ALA A CA 1
ATOM 878 C C . ALA A 1 111 ? -6.026 13.025 6.580 1.00 83.50 111 ALA A C 1
ATOM 880 O O . ALA A 1 111 ? -7.185 12.644 6.727 1.00 83.50 111 ALA A O 1
ATOM 881 N N . TYR A 1 112 ? -5.342 13.649 7.546 1.00 83.44 112 TYR A N 1
ATOM 882 C CA . TYR A 1 112 ? -5.908 13.930 8.869 1.00 83.44 112 TYR A CA 1
ATOM 883 C C . TYR A 1 112 ? -7.170 14.804 8.787 1.00 83.44 112 TYR A C 1
ATOM 885 O O . TYR A 1 112 ? -8.163 14.552 9.456 1.00 83.44 112 TYR A O 1
ATOM 893 N N . ASN A 1 113 ? -7.182 15.797 7.899 1.00 84.88 113 ASN A N 1
ATOM 894 C CA . ASN A 1 113 ? -8.370 16.626 7.690 1.00 84.88 113 ASN A CA 1
ATOM 895 C C . ASN A 1 113 ? -9.475 15.870 6.932 1.00 84.88 113 ASN A C 1
ATOM 897 O O . ASN A 1 113 ? -10.667 16.124 7.116 1.00 84.88 113 ASN A O 1
ATOM 901 N N . LEU A 1 114 ? -9.085 14.954 6.044 1.00 83.94 114 LEU A N 1
ATOM 902 C CA . LEU A 1 114 ? -10.006 14.198 5.200 1.00 83.94 114 LEU A CA 1
ATOM 903 C C . LEU A 1 114 ? -10.710 13.068 5.959 1.00 83.94 114 LEU A C 1
ATOM 905 O O . LEU A 1 114 ? -11.886 12.812 5.699 1.00 83.94 114 LEU A O 1
ATOM 909 N N . ILE A 1 115 ? -10.025 12.419 6.904 1.00 83.00 115 ILE A N 1
ATOM 910 C CA . ILE A 1 115 ? -10.564 11.280 7.659 1.00 83.00 115 ILE A CA 1
ATOM 911 C C . ILE A 1 115 ? -11.732 11.687 8.563 1.00 83.00 115 ILE A C 1
ATOM 913 O O . ILE A 1 115 ? -12.697 10.934 8.699 1.00 83.00 115 ILE A O 1
ATOM 917 N N . GLU A 1 116 ? -11.683 12.895 9.130 1.00 80.88 116 GLU A N 1
ATOM 918 C CA . GLU A 1 116 ? -12.772 13.449 9.938 1.00 80.88 116 GLU A CA 1
ATOM 919 C C . GLU A 1 116 ? -13.997 13.792 9.067 1.00 80.88 116 GLU A C 1
ATOM 921 O O . GLU A 1 116 ? -15.142 13.583 9.477 1.00 80.88 116 GLU A O 1
ATOM 926 N N . LYS A 1 117 ? -13.778 14.248 7.823 1.00 83.19 117 LYS A N 1
ATOM 927 C CA . LYS A 1 117 ? -14.850 14.686 6.910 1.00 83.19 117 LYS A CA 1
ATOM 928 C C . LYS A 1 117 ? -15.506 13.552 6.123 1.00 83.19 117 LYS A C 1
ATOM 930 O O . LYS A 1 117 ? -16.733 13.504 6.053 1.00 83.19 117 LYS A O 1
ATOM 935 N N . LEU A 1 118 ? -14.734 12.650 5.518 1.00 81.44 118 LEU A N 1
ATOM 936 C CA . LEU A 1 118 ? -15.251 11.613 4.609 1.00 81.44 118 LEU A CA 1
ATOM 937 C C . LEU A 1 118 ? -15.706 10.340 5.331 1.00 81.44 118 LEU A C 1
ATOM 939 O O . LEU A 1 118 ? -16.517 9.597 4.789 1.00 81.44 118 LEU A O 1
ATOM 943 N N . GLY A 1 119 ? -15.246 10.111 6.562 1.00 83.06 119 GLY A N 1
ATOM 944 C CA . GLY A 1 119 ? -15.455 8.839 7.252 1.00 83.06 119 GLY A CA 1
ATOM 945 C C . GLY A 1 119 ? -14.384 7.810 6.903 1.00 83.06 119 GLY A C 1
ATOM 946 O O . GLY A 1 119 ? -13.645 7.943 5.925 1.00 83.06 119 GLY A O 1
ATOM 947 N N . ARG A 1 120 ? -14.264 6.789 7.752 1.00 87.81 120 ARG A N 1
ATOM 948 C CA . ARG A 1 120 ? -13.111 5.881 7.744 1.00 87.81 120 ARG A CA 1
ATOM 949 C C . ARG A 1 120 ? -13.287 4.815 6.671 1.00 87.81 120 ARG A C 1
ATOM 951 O O . ARG A 1 120 ? -12.363 4.611 5.887 1.00 87.81 120 ARG A O 1
ATOM 958 N N . LYS A 1 121 ? -14.483 4.216 6.563 1.00 87.75 121 LYS A N 1
ATOM 959 C CA . LYS A 1 121 ? -14.789 3.186 5.552 1.00 87.75 121 LYS A CA 1
ATOM 960 C C . LYS A 1 121 ? -14.706 3.749 4.132 1.00 87.75 121 LYS A C 1
ATOM 962 O O . LYS A 1 121 ? -14.073 3.155 3.262 1.00 87.75 121 LYS A O 1
ATOM 967 N N . THR A 1 122 ? -15.294 4.918 3.896 1.00 89.12 122 THR A N 1
ATOM 968 C CA . THR A 1 122 ? -15.262 5.549 2.566 1.00 89.12 122 THR A CA 1
ATOM 969 C C . THR A 1 122 ? -13.830 5.889 2.134 1.00 89.12 122 THR A C 1
ATOM 971 O O . THR A 1 122 ? -13.457 5.641 0.987 1.00 89.12 122 THR A O 1
ATOM 974 N N . LEU A 1 123 ? -12.986 6.372 3.054 1.00 89.75 123 LEU A N 1
ATOM 975 C CA . LEU A 1 123 ? -11.594 6.709 2.746 1.00 89.75 123 LEU A CA 1
ATOM 976 C C . LEU A 1 123 ? -10.751 5.472 2.382 1.00 89.75 123 LEU A C 1
ATOM 978 O O . LEU A 1 123 ? -9.957 5.520 1.435 1.00 89.75 123 LEU A O 1
ATOM 982 N N . ILE A 1 124 ? -10.934 4.348 3.086 1.00 90.50 124 ILE A N 1
ATOM 983 C CA . ILE A 1 124 ? -10.229 3.098 2.759 1.00 90.50 124 ILE A CA 1
ATOM 984 C C . ILE A 1 124 ? -10.732 2.478 1.443 1.00 90.50 124 ILE A C 1
ATOM 986 O O . ILE A 1 124 ? -9.924 1.943 0.686 1.00 90.50 124 ILE A O 1
ATOM 990 N N . LEU A 1 125 ? -12.019 2.619 1.103 1.00 91.75 125 LEU A N 1
ATOM 991 C CA . LEU A 1 125 ? -12.566 2.162 -0.182 1.00 91.75 125 LEU A CA 1
ATOM 992 C C . LEU A 1 125 ? -12.008 2.971 -1.356 1.00 91.75 125 LEU A C 1
ATOM 994 O O . LEU A 1 125 ? -11.491 2.393 -2.309 1.00 91.75 125 LEU A O 1
ATOM 998 N N . ILE A 1 126 ? -12.043 4.305 -1.278 1.00 92.44 126 ILE A N 1
ATOM 999 C CA . ILE A 1 126 ? -11.518 5.162 -2.353 1.00 92.44 126 ILE A CA 1
ATOM 1000 C C . ILE A 1 126 ? -10.023 4.895 -2.562 1.00 92.44 126 ILE A C 1
ATOM 1002 O O . ILE A 1 126 ? -9.577 4.707 -3.694 1.00 92.44 126 ILE A O 1
ATOM 1006 N N . SER A 1 127 ? -9.248 4.836 -1.475 1.00 92.25 127 SER A N 1
ATOM 1007 C CA . SER A 1 127 ? -7.803 4.611 -1.574 1.00 92.25 127 SER A CA 1
ATOM 1008 C C . SER A 1 127 ? -7.453 3.214 -2.092 1.00 92.25 127 SER A C 1
ATOM 1010 O O . SER A 1 127 ? -6.619 3.110 -2.986 1.00 92.25 127 SER A O 1
ATOM 1012 N N . SER A 1 128 ? -8.107 2.150 -1.615 1.00 92.38 128 SER A N 1
ATOM 1013 C CA . SER A 1 128 ? -7.875 0.787 -2.127 1.00 92.38 128 SER A CA 1
ATOM 1014 C C . SER A 1 128 ? -8.277 0.619 -3.591 1.00 92.38 128 SER A C 1
ATOM 1016 O O . SER A 1 128 ? -7.532 -0.011 -4.341 1.00 92.38 128 SER A O 1
ATOM 1018 N N . GLY A 1 129 ? -9.371 1.249 -4.029 1.00 93.88 129 GLY A N 1
ATOM 1019 C CA . GLY A 1 129 ? -9.776 1.255 -5.435 1.00 93.88 129 GLY A CA 1
ATOM 1020 C C . GLY A 1 129 ? -8.750 1.948 -6.334 1.00 93.88 129 GLY A C 1
ATOM 1021 O O . GLY A 1 129 ? -8.288 1.363 -7.313 1.00 93.88 129 GLY A O 1
ATOM 1022 N N . VAL A 1 130 ? -8.330 3.166 -5.976 1.00 93.88 130 VAL A N 1
ATOM 1023 C CA . VAL A 1 130 ? -7.336 3.920 -6.760 1.00 93.88 130 VAL A CA 1
ATOM 1024 C C . VAL A 1 130 ? -5.974 3.219 -6.752 1.00 93.88 130 VAL A C 1
ATOM 1026 O O . VAL A 1 130 ? -5.346 3.105 -7.802 1.00 93.88 130 VAL A O 1
ATOM 1029 N N . CYS A 1 131 ? -5.525 2.686 -5.612 1.00 92.69 131 CYS A N 1
ATOM 1030 C CA . CYS A 1 131 ? -4.291 1.902 -5.541 1.00 92.69 131 CYS A CA 1
ATOM 1031 C C . CYS A 1 131 ? -4.356 0.635 -6.410 1.00 92.69 131 CYS A C 1
ATOM 1033 O O . CYS A 1 131 ? -3.390 0.343 -7.117 1.00 92.69 131 CYS A O 1
ATOM 1035 N N . GLY A 1 132 ? -5.486 -0.080 -6.398 1.00 93.56 132 GLY A N 1
ATOM 1036 C CA . GLY A 1 132 ? -5.702 -1.273 -7.219 1.00 93.56 132 GLY A CA 1
ATOM 1037 C C . GLY A 1 132 ? -5.657 -0.971 -8.717 1.00 93.56 132 GLY A C 1
ATOM 1038 O O . GLY A 1 132 ? -4.952 -1.663 -9.453 1.00 93.56 132 GLY A O 1
ATOM 1039 N N . VAL A 1 133 ? -6.330 0.100 -9.156 1.00 95.00 133 VAL A N 1
ATOM 1040 C CA . VAL A 1 133 ? -6.326 0.550 -10.560 1.00 95.00 133 VAL A CA 1
ATOM 1041 C C . VAL A 1 133 ? -4.939 1.027 -10.994 1.00 95.00 133 VAL A C 1
ATOM 1043 O O . VAL A 1 133 ? -4.474 0.629 -12.059 1.00 95.00 133 VAL A O 1
ATOM 1046 N N . SER A 1 134 ? -4.240 1.818 -10.176 1.00 93.00 134 SER A N 1
ATOM 1047 C CA . SER A 1 134 ? -2.878 2.271 -10.498 1.00 93.00 134 SER A CA 1
ATOM 1048 C C . SER A 1 134 ? -1.903 1.101 -10.647 1.00 93.00 134 SER A C 1
ATOM 1050 O O . SER A 1 134 ? -1.099 1.092 -11.578 1.00 93.00 134 SER A O 1
ATOM 1052 N N . MET A 1 135 ? -1.993 0.091 -9.774 1.00 90.62 135 MET A N 1
ATOM 1053 C CA . MET A 1 135 ? -1.169 -1.121 -9.874 1.00 90.62 135 MET A CA 1
ATOM 1054 C C . MET A 1 135 ? -1.539 -1.983 -11.083 1.00 90.62 135 MET A C 1
ATOM 1056 O O . MET A 1 135 ? -0.651 -2.542 -11.724 1.00 90.62 135 MET A O 1
ATOM 1060 N N . LEU A 1 136 ? -2.825 -2.048 -11.441 1.00 94.06 136 LEU A N 1
ATOM 1061 C CA . LEU A 1 136 ? -3.280 -2.748 -12.643 1.00 94.06 136 LEU A CA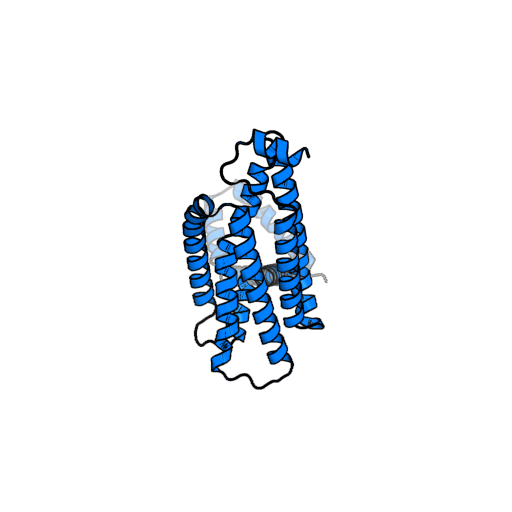 1
ATOM 1062 C C . LEU A 1 136 ? -2.692 -2.109 -13.907 1.00 94.06 136 LEU A C 1
ATOM 1064 O O . LEU A 1 136 ? -2.125 -2.807 -14.745 1.00 94.06 136 LEU A O 1
ATOM 1068 N N . MET A 1 137 ? -2.775 -0.780 -14.014 1.00 91.75 137 MET A N 1
ATOM 1069 C CA . MET A 1 137 ? -2.226 -0.027 -15.147 1.00 91.75 137 MET A CA 1
ATOM 1070 C C . MET A 1 137 ? -0.704 -0.158 -15.237 1.00 91.75 137 MET A C 1
ATOM 1072 O O . MET A 1 137 ? -0.161 -0.310 -16.330 1.00 91.75 137 MET A O 1
ATOM 1076 N N . LEU A 1 138 ? -0.016 -0.166 -14.092 1.00 89.44 138 LEU A N 1
ATOM 1077 C CA . LEU A 1 138 ? 1.424 -0.399 -14.034 1.00 89.44 138 LEU A CA 1
ATOM 1078 C C . LEU A 1 138 ? 1.795 -1.821 -14.492 1.00 89.44 138 LEU A C 1
ATOM 1080 O O . LEU A 1 138 ? 2.751 -1.990 -15.245 1.00 89.44 138 LEU A O 1
ATOM 1084 N N . GLY A 1 139 ? 1.019 -2.834 -14.094 1.00 89.56 139 GLY A N 1
ATOM 1085 C CA . GLY A 1 139 ? 1.194 -4.215 -14.556 1.00 89.56 139 GLY A CA 1
ATOM 1086 C C . GLY A 1 139 ? 1.000 -4.363 -16.065 1.00 89.56 139 GLY A C 1
ATOM 1087 O O . GLY A 1 139 ? 1.826 -4.991 -16.722 1.00 89.56 139 GLY A O 1
ATOM 1088 N N . ILE A 1 140 ? -0.025 -3.714 -16.631 1.00 90.44 140 ILE A N 1
ATOM 1089 C CA . ILE A 1 140 ? -0.268 -3.679 -18.085 1.00 90.44 140 ILE A CA 1
ATOM 1090 C C . ILE A 1 140 ? 0.916 -3.035 -18.820 1.00 90.44 140 ILE A C 1
ATOM 1092 O O . ILE A 1 140 ? 1.368 -3.556 -19.838 1.00 90.44 140 ILE A O 1
ATOM 1096 N N . TYR A 1 141 ? 1.450 -1.931 -18.292 1.00 87.81 141 TYR A N 1
ATOM 1097 C CA . TYR A 1 141 ? 2.616 -1.264 -18.871 1.00 87.81 141 TYR A CA 1
ATOM 1098 C C . TYR A 1 141 ? 3.846 -2.184 -18.920 1.00 87.81 141 TYR A C 1
ATOM 1100 O O . TYR A 1 141 ? 4.469 -2.328 -19.972 1.00 87.81 141 TYR A O 1
ATOM 1108 N N . PHE A 1 142 ? 4.180 -2.840 -17.803 1.00 85.25 142 PHE A N 1
ATOM 1109 C CA . PHE A 1 142 ? 5.317 -3.765 -17.757 1.00 85.25 142 PHE A CA 1
ATOM 1110 C C . PHE A 1 142 ? 5.093 -5.017 -18.609 1.00 85.25 142 PHE A C 1
ATOM 1112 O O . PHE A 1 142 ? 6.042 -5.497 -19.217 1.00 85.25 142 PHE A O 1
ATOM 1119 N N . TYR A 1 143 ? 3.851 -5.493 -18.725 1.00 87.81 143 TYR A N 1
ATOM 1120 C CA . TYR A 1 143 ? 3.510 -6.597 -19.619 1.00 87.81 143 TYR A CA 1
ATOM 1121 C C . TYR A 1 143 ? 3.798 -6.248 -21.086 1.00 87.81 143 TYR A C 1
ATOM 1123 O O . TYR A 1 143 ? 4.431 -7.029 -21.791 1.00 87.81 143 TYR A O 1
ATOM 1131 N N . PHE A 1 144 ? 3.405 -5.058 -21.552 1.00 86.31 144 PHE A N 1
ATOM 1132 C CA . PHE A 1 144 ? 3.733 -4.625 -22.916 1.00 86.31 144 PHE A CA 1
ATOM 1133 C C . PHE A 1 144 ? 5.232 -4.392 -23.125 1.00 86.31 144 PHE A C 1
ATOM 1135 O O . PHE A 1 144 ? 5.738 -4.699 -24.203 1.00 86.31 144 PHE A O 1
ATOM 1142 N N . LYS A 1 145 ? 5.943 -3.900 -22.099 1.00 82.31 145 LYS A N 1
ATOM 1143 C CA . LYS A 1 145 ? 7.402 -3.713 -22.140 1.00 82.31 145 LYS A CA 1
ATOM 1144 C C . LYS A 1 145 ? 8.150 -5.040 -22.300 1.00 82.31 145 LYS A C 1
ATOM 1146 O O . LYS A 1 145 ? 9.158 -5.078 -22.989 1.00 82.31 145 LYS A O 1
ATOM 1151 N N . GLU A 1 146 ? 7.664 -6.107 -21.674 1.00 80.25 146 GLU A N 1
ATOM 1152 C CA . GLU A 1 146 ? 8.300 -7.431 -21.707 1.00 80.25 146 GLU A CA 1
ATOM 1153 C C . GLU A 1 146 ? 8.027 -8.206 -23.006 1.00 80.25 146 GLU A C 1
ATOM 1155 O O . GLU A 1 146 ? 8.813 -9.064 -23.384 1.00 80.25 146 GLU A O 1
ATOM 1160 N N . ASN A 1 147 ? 6.951 -7.874 -23.728 1.00 83.44 147 ASN A N 1
ATOM 1161 C CA . ASN A 1 147 ? 6.613 -8.473 -25.026 1.00 83.44 147 ASN A CA 1
ATOM 1162 C C . ASN A 1 147 ? 7.209 -7.706 -26.231 1.00 83.44 147 ASN A C 1
ATOM 1164 O O . ASN A 1 147 ? 6.703 -7.841 -27.345 1.00 83.44 147 ASN A O 1
ATOM 1168 N N . ASP A 1 148 ? 8.232 -6.869 -26.011 1.00 76.19 148 ASP A N 1
ATOM 1169 C CA . ASP A 1 148 ? 8.931 -6.067 -27.035 1.00 76.19 148 ASP A CA 1
ATOM 1170 C C . ASP A 1 148 ? 8.009 -5.222 -27.942 1.00 76.19 148 ASP A C 1
ATOM 1172 O O . ASP A 1 148 ? 8.336 -4.888 -29.085 1.00 76.19 148 ASP A O 1
ATOM 1176 N N . VAL A 1 149 ? 6.835 -4.828 -27.438 1.00 75.56 149 VAL A N 1
ATOM 1177 C CA . VAL A 1 149 ? 5.950 -3.912 -28.162 1.00 75.56 149 VAL A CA 1
ATOM 1178 C C . VAL A 1 149 ? 6.600 -2.530 -28.176 1.00 75.56 149 VAL A C 1
ATOM 1180 O O . VAL A 1 149 ? 7.073 -2.048 -27.150 1.00 75.56 149 VAL A O 1
ATOM 1183 N N . TYR A 1 150 ? 6.617 -1.863 -29.333 1.00 69.88 150 TYR A N 1
ATOM 1184 C CA . TYR A 1 150 ? 7.178 -0.517 -29.452 1.00 69.88 150 TYR A CA 1
ATOM 1185 C C . TYR A 1 150 ? 6.438 0.465 -28.530 1.00 69.88 150 TYR A C 1
ATOM 1187 O O . TYR A 1 150 ? 5.287 0.833 -28.778 1.00 69.88 150 TYR A O 1
ATOM 1195 N N . ILE A 1 151 ? 7.118 0.904 -27.471 1.00 70.56 151 ILE A N 1
ATOM 1196 C CA . ILE A 1 151 ? 6.641 1.926 -26.541 1.00 70.56 151 ILE A CA 1
ATOM 1197 C C . ILE A 1 151 ? 7.321 3.251 -26.924 1.00 70.56 151 ILE A C 1
ATOM 1199 O O . ILE A 1 151 ? 8.546 3.348 -26.848 1.00 70.56 151 ILE A O 1
ATOM 1203 N N . PRO A 1 152 ? 6.568 4.290 -27.333 1.00 72.38 152 PRO A N 1
ATOM 1204 C CA . PRO A 1 152 ? 7.145 5.601 -27.611 1.00 72.38 152 PRO A CA 1
ATOM 1205 C C . PRO A 1 152 ? 7.846 6.160 -26.364 1.00 72.38 152 PRO A C 1
ATOM 1207 O O . PRO A 1 152 ? 7.298 6.065 -25.269 1.00 72.38 152 PRO A O 1
ATOM 1210 N N . GLU A 1 153 ? 8.993 6.832 -26.507 1.00 67.50 153 GLU A N 1
ATOM 1211 C CA . GLU A 1 153 ? 9.774 7.364 -25.366 1.00 67.50 153 GLU A CA 1
ATOM 1212 C C . GLU A 1 153 ? 8.959 8.265 -24.419 1.00 67.50 153 GLU A C 1
ATOM 1214 O O . GLU A 1 153 ? 9.185 8.282 -23.211 1.00 67.50 153 GLU A O 1
ATOM 1219 N N . LYS A 1 154 ? 7.943 8.967 -24.942 1.00 66.06 154 LYS A N 1
ATOM 1220 C CA . LYS A 1 154 ? 7.012 9.786 -24.143 1.00 66.06 154 LYS A CA 1
ATOM 1221 C C . LYS A 1 154 ? 6.175 8.973 -23.149 1.00 66.06 154 LYS A C 1
ATOM 1223 O O . LYS A 1 154 ? 5.661 9.537 -22.191 1.00 66.06 154 LYS A O 1
ATOM 1228 N N . VAL A 1 155 ? 6.020 7.672 -23.371 1.00 70.06 155 VAL A N 1
ATOM 1229 C CA . VAL A 1 155 ? 5.206 6.762 -22.553 1.00 70.06 155 VAL A CA 1
ATOM 1230 C C . VAL A 1 155 ? 6.012 6.233 -21.352 1.00 70.06 155 VAL A C 1
ATOM 1232 O O . VAL A 1 155 ? 5.416 5.799 -20.371 1.00 70.06 155 VAL A O 1
ATOM 1235 N N . ASN A 1 156 ? 7.342 6.401 -21.324 1.00 71.94 156 ASN A N 1
ATOM 1236 C CA . ASN A 1 156 ? 8.179 6.032 -20.169 1.00 71.94 156 ASN A CA 1
ATOM 1237 C C . ASN A 1 156 ? 7.863 6.833 -18.889 1.00 71.94 156 ASN A C 1
ATOM 1239 O O . ASN A 1 156 ? 8.162 6.378 -17.787 1.00 71.94 156 ASN A O 1
ATOM 1243 N N . ILE A 1 157 ? 7.199 7.991 -18.999 1.00 77.06 157 ILE A N 1
ATOM 1244 C CA . ILE A 1 157 ? 6.749 8.779 -17.836 1.00 77.06 157 ILE A CA 1
ATOM 1245 C C . ILE A 1 157 ? 5.465 8.230 -17.190 1.00 77.06 157 ILE A C 1
ATOM 1247 O O . ILE A 1 157 ? 5.124 8.579 -16.061 1.00 77.06 157 ILE A O 1
ATOM 1251 N N . ILE A 1 158 ? 4.730 7.366 -17.885 1.00 81.50 158 ILE A N 1
ATOM 1252 C CA . ILE A 1 158 ? 3.477 6.788 -17.392 1.00 81.50 158 ILE A CA 1
ATOM 1253 C C . ILE A 1 158 ? 3.672 5.930 -16.128 1.00 81.50 158 ILE A C 1
ATOM 1255 O O . ILE A 1 158 ? 2.972 6.188 -15.143 1.00 81.50 158 ILE A O 1
ATOM 1259 N N . PRO A 1 159 ? 4.605 4.954 -16.077 1.00 81.88 159 PRO A N 1
ATOM 1260 C CA . PRO A 1 159 ? 4.821 4.152 -14.869 1.00 81.88 159 PRO A CA 1
ATOM 1261 C C . PRO A 1 159 ? 5.207 5.015 -13.663 1.00 81.88 159 PRO A C 1
ATOM 1263 O O . PRO A 1 159 ? 4.739 4.779 -12.551 1.00 81.88 159 PRO A O 1
ATOM 1266 N N . VAL A 1 160 ? 5.993 6.067 -13.899 1.00 79.06 160 VAL A N 1
ATOM 1267 C CA . VAL A 1 160 ? 6.380 7.064 -12.897 1.00 79.06 160 VAL A CA 1
ATOM 1268 C C . VAL A 1 160 ? 5.155 7.722 -12.269 1.00 79.06 160 VAL A C 1
ATOM 1270 O O . VAL A 1 160 ? 5.026 7.741 -11.044 1.00 79.06 160 VAL A O 1
ATOM 1273 N N . ILE A 1 161 ? 4.238 8.229 -13.094 1.00 84.44 161 ILE A N 1
ATOM 1274 C CA . ILE A 1 161 ? 3.027 8.902 -12.618 1.00 84.44 161 ILE A CA 1
ATOM 1275 C C . ILE A 1 161 ? 2.195 7.938 -11.769 1.00 84.44 161 ILE A C 1
ATOM 1277 O O . ILE A 1 161 ? 1.815 8.287 -10.652 1.00 84.44 161 ILE A O 1
ATOM 1281 N N . PHE A 1 162 ? 1.981 6.704 -12.234 1.00 87.25 162 PHE A N 1
ATOM 1282 C CA . PHE A 1 162 ? 1.187 5.721 -11.491 1.00 87.25 162 PHE A CA 1
ATOM 1283 C C . PHE A 1 162 ? 1.818 5.310 -10.160 1.00 87.25 162 PHE A C 1
ATOM 1285 O O . PHE A 1 162 ? 1.101 5.190 -9.164 1.00 87.25 162 PHE A O 1
ATOM 1292 N N . ILE A 1 163 ? 3.141 5.148 -10.105 1.00 83.62 163 ILE A N 1
ATOM 1293 C CA . ILE A 1 163 ? 3.867 4.841 -8.865 1.00 83.62 163 ILE A CA 1
ATOM 1294 C C . ILE A 1 163 ? 3.748 5.994 -7.859 1.00 83.62 163 ILE A C 1
ATOM 1296 O O . ILE A 1 163 ? 3.514 5.761 -6.665 1.00 83.62 163 ILE A O 1
ATOM 1300 N N . VAL A 1 164 ? 3.882 7.240 -8.322 1.00 84.06 164 VAL A N 1
ATOM 1301 C CA . VAL A 1 164 ? 3.734 8.433 -7.475 1.00 84.06 164 VAL A CA 1
ATOM 1302 C C . VAL A 1 164 ? 2.299 8.548 -6.967 1.00 84.06 164 VAL A C 1
ATOM 1304 O O . VAL A 1 164 ? 2.092 8.682 -5.759 1.00 84.06 164 VAL A O 1
ATOM 1307 N N . THR A 1 165 ? 1.306 8.419 -7.850 1.00 88.06 165 THR A N 1
ATOM 1308 C CA . THR A 1 165 ? -0.115 8.434 -7.481 1.00 88.06 165 THR A CA 1
ATOM 1309 C C . THR A 1 165 ? -0.435 7.336 -6.472 1.00 88.06 165 THR A C 1
ATOM 1311 O O . THR A 1 165 ? -1.035 7.626 -5.438 1.00 88.06 165 THR A O 1
ATOM 1314 N N . PHE A 1 166 ? 0.009 6.098 -6.711 1.00 89.12 166 PHE A N 1
ATOM 1315 C CA . PHE A 1 166 ? -0.154 4.995 -5.765 1.00 89.12 166 PHE A CA 1
ATOM 1316 C C . PHE A 1 166 ? 0.437 5.343 -4.397 1.00 89.12 166 PHE A C 1
ATOM 1318 O O . PHE A 1 166 ? -0.226 5.172 -3.377 1.00 89.12 166 PHE A O 1
ATOM 1325 N N . THR A 1 167 ? 1.663 5.865 -4.368 1.00 85.12 167 THR A N 1
ATOM 1326 C CA . THR A 1 167 ? 2.375 6.158 -3.120 1.00 85.12 167 THR A CA 1
ATOM 1327 C C . THR A 1 167 ? 1.679 7.247 -2.304 1.00 85.12 167 THR A C 1
ATOM 1329 O O . THR A 1 167 ? 1.560 7.126 -1.083 1.00 85.12 167 THR A O 1
ATOM 1332 N N . VAL A 1 168 ? 1.198 8.294 -2.975 1.00 87.00 168 VAL A N 1
ATOM 1333 C CA . VAL A 1 168 ? 0.461 9.401 -2.357 1.00 87.00 168 VAL A CA 1
ATOM 1334 C C . VAL A 1 168 ? -0.888 8.916 -1.816 1.00 87.00 168 VAL A C 1
ATOM 1336 O O . VAL A 1 168 ? -1.206 9.147 -0.652 1.00 87.00 168 VAL A O 1
ATOM 1339 N N . VAL A 1 169 ? -1.659 8.178 -2.617 1.00 89.69 169 VAL A N 1
ATOM 1340 C CA . VAL A 1 169 ? -2.978 7.650 -2.220 1.00 89.69 169 VAL A CA 1
ATOM 1341 C C . VAL A 1 169 ? -2.873 6.609 -1.103 1.00 89.69 169 VAL A C 1
ATOM 1343 O O . VAL A 1 169 ? -3.690 6.597 -0.180 1.00 89.69 169 VAL A O 1
ATOM 1346 N N . TYR A 1 170 ? -1.833 5.778 -1.127 1.00 87.56 170 TYR A N 1
ATOM 1347 C CA . TYR A 1 170 ? -1.541 4.837 -0.051 1.00 87.56 170 TYR A CA 1
ATOM 1348 C C . TYR A 1 170 ? -1.285 5.564 1.278 1.00 87.56 170 TYR A C 1
ATOM 1350 O O . TYR A 1 170 ? -1.818 5.173 2.319 1.00 87.56 170 TYR A O 1
ATOM 1358 N N . SER A 1 171 ? -0.513 6.655 1.239 1.00 86.62 171 SER A N 1
ATOM 1359 C CA . SER A 1 171 ? -0.264 7.509 2.405 1.00 86.62 171 SER A CA 1
ATOM 1360 C C . SER A 1 171 ? -1.523 8.213 2.920 1.00 86.62 171 SER A C 1
ATOM 1362 O O . SER A 1 171 ? -1.611 8.465 4.120 1.00 86.62 171 SER A O 1
ATOM 1364 N N . PHE A 1 172 ? -2.503 8.479 2.052 1.00 85.38 172 PHE A N 1
ATOM 1365 C CA . PHE A 1 172 ? -3.776 9.091 2.435 1.00 85.38 172 PHE A CA 1
ATOM 1366 C C . PHE A 1 172 ? -4.697 8.168 3.242 1.00 85.38 172 PHE A C 1
ATOM 1368 O O . PHE A 1 172 ? -5.307 8.610 4.212 1.00 85.38 172 PHE A O 1
ATOM 1375 N N . GLY A 1 173 ? -4.851 6.911 2.825 1.00 82.81 173 GLY A N 1
ATOM 1376 C CA . GLY A 1 173 ? -5.886 6.029 3.376 1.00 82.81 173 GLY A CA 1
ATOM 1377 C C . GLY A 1 173 ? -5.326 4.761 3.997 1.00 82.81 173 GLY A C 1
ATOM 1378 O O . GLY A 1 173 ? -5.385 4.565 5.207 1.00 82.81 173 GLY A O 1
ATOM 1379 N N . LEU A 1 174 ? -4.761 3.897 3.160 1.00 83.88 174 LEU A N 1
ATOM 1380 C CA . LEU A 1 174 ? -4.347 2.543 3.535 1.00 83.88 174 LEU A CA 1
ATOM 1381 C C . LEU A 1 174 ? -3.307 2.490 4.661 1.00 83.88 174 LEU A C 1
ATOM 1383 O O . LEU A 1 174 ? -3.292 1.517 5.408 1.00 83.88 174 LEU A O 1
ATOM 1387 N N . ALA A 1 175 ? -2.462 3.513 4.811 1.00 85.00 175 ALA A N 1
ATOM 1388 C CA . ALA A 1 175 ? -1.476 3.554 5.887 1.00 85.00 175 ALA A CA 1
ATOM 1389 C C . ALA A 1 175 ? -2.083 3.894 7.272 1.00 85.00 175 ALA A C 1
ATOM 1391 O O . ALA A 1 175 ? -1.944 3.081 8.187 1.00 85.00 175 ALA A O 1
ATOM 1392 N N . PRO A 1 176 ? -2.745 5.052 7.480 1.00 83.81 176 PRO A N 1
ATOM 1393 C CA . PRO A 1 176 ? -3.244 5.427 8.808 1.00 83.81 176 PRO A CA 1
ATOM 1394 C C . PRO A 1 176 ? -4.606 4.813 9.169 1.00 83.81 176 PRO A C 1
ATOM 1396 O O . PRO A 1 176 ? -4.862 4.537 10.341 1.00 83.81 176 PRO A O 1
ATOM 1399 N N . VAL A 1 177 ? -5.498 4.601 8.195 1.00 87.38 177 VAL A N 1
ATOM 1400 C CA . VAL A 1 177 ? -6.913 4.282 8.461 1.00 87.38 177 VAL A CA 1
ATOM 1401 C C . VAL A 1 177 ? -7.111 2.914 9.130 1.00 87.38 177 VAL A C 1
ATOM 1403 O O . VAL A 1 177 ? -7.845 2.867 10.118 1.00 87.38 177 VAL A O 1
ATOM 1406 N N . PRO A 1 178 ? -6.461 1.811 8.697 1.00 85.62 178 PRO A N 1
ATOM 1407 C CA . PRO A 1 178 ? -6.622 0.513 9.357 1.00 85.62 178 PRO A CA 1
ATOM 1408 C C . PRO A 1 178 ? -6.198 0.537 10.828 1.00 85.62 178 PRO A C 1
ATOM 1410 O O . PRO A 1 178 ? -6.877 -0.040 11.672 1.00 85.62 178 PRO A O 1
ATOM 1413 N N . LEU A 1 179 ? -5.114 1.255 11.149 1.00 84.19 179 LEU A N 1
ATOM 1414 C CA . LEU A 1 179 ? -4.632 1.401 12.525 1.00 84.19 179 LEU A CA 1
ATOM 1415 C C . LEU A 1 179 ? -5.653 2.129 13.405 1.00 84.19 179 LEU A C 1
ATOM 1417 O O . LEU A 1 179 ? -5.841 1.765 14.563 1.00 84.19 179 LEU A O 1
ATOM 1421 N N . ILE A 1 180 ? -6.335 3.136 12.858 1.00 85.81 180 ILE A N 1
ATOM 1422 C CA . ILE A 1 180 ? -7.387 3.871 13.570 1.00 85.81 180 ILE A CA 1
ATOM 1423 C C . ILE A 1 180 ? -8.607 2.974 13.784 1.00 85.81 180 ILE A C 1
ATOM 1425 O O . ILE A 1 180 ? -9.080 2.859 14.909 1.00 85.81 180 ILE A O 1
ATOM 1429 N N . ILE A 1 181 ? -9.056 2.274 12.740 1.00 85.00 181 ILE A N 1
ATOM 1430 C CA . ILE A 1 181 ? -10.201 1.357 12.805 1.00 85.00 181 ILE A CA 1
ATOM 1431 C C . ILE A 1 181 ? -9.993 0.287 13.882 1.00 85.00 181 ILE A C 1
ATOM 1433 O O . ILE A 1 181 ? -10.890 0.048 14.681 1.00 85.00 181 ILE A O 1
ATOM 1437 N N . ILE A 1 182 ? -8.811 -0.331 13.957 1.00 84.44 182 ILE A N 1
ATOM 1438 C CA . ILE A 1 182 ? -8.513 -1.351 14.979 1.00 84.44 182 ILE A CA 1
ATOM 1439 C C . ILE A 1 182 ? -8.670 -0.776 16.391 1.00 84.44 182 ILE A C 1
ATOM 1441 O O . ILE A 1 182 ? -9.218 -1.432 17.275 1.00 84.44 182 ILE A O 1
ATOM 1445 N N . ASN A 1 183 ? -8.227 0.465 16.596 1.00 84.06 183 ASN A N 1
ATOM 1446 C CA . ASN A 1 183 ? -8.344 1.139 17.884 1.00 84.06 183 ASN A CA 1
ATOM 1447 C C . ASN A 1 183 ? -9.785 1.569 18.215 1.00 84.06 183 ASN A C 1
ATOM 1449 O O . ASN A 1 183 ? -10.111 1.658 19.401 1.00 84.06 183 ASN A O 1
ATOM 1453 N N . GLU A 1 184 ? -10.623 1.815 17.201 1.00 83.56 184 GLU A N 1
ATOM 1454 C CA . GLU A 1 184 ? -12.052 2.141 17.339 1.00 83.56 184 GLU A CA 1
ATOM 1455 C C . GLU A 1 184 ? -12.927 0.897 17.579 1.00 83.56 184 GLU A C 1
ATOM 1457 O O . GLU A 1 184 ? -13.886 0.969 18.344 1.00 83.56 184 GLU A O 1
ATOM 1462 N N . LEU A 1 185 ? -12.607 -0.238 16.945 1.00 83.50 185 LEU A N 1
ATOM 1463 C CA . LEU A 1 185 ? -13.399 -1.474 17.030 1.00 83.50 185 LEU A CA 1
ATOM 1464 C C . LEU A 1 185 ? -13.120 -2.283 18.305 1.00 83.50 185 LEU A C 1
ATOM 1466 O O . LEU A 1 185 ? -14.005 -2.988 18.789 1.00 83.50 185 LEU A O 1
ATOM 1470 N N . LEU A 1 186 ? -11.895 -2.225 18.835 1.00 84.44 186 LEU A N 1
ATOM 1471 C CA . LEU A 1 186 ? -11.502 -3.033 19.988 1.00 84.44 186 LEU A CA 1
ATOM 1472 C C . LEU A 1 186 ? -11.828 -2.359 21.330 1.00 84.44 186 LEU A C 1
ATOM 1474 O O . LEU A 1 186 ? -11.627 -1.146 21.475 1.00 84.44 186 LEU A O 1
ATOM 1478 N N . PRO A 1 187 ? -12.215 -3.152 22.348 1.00 81.00 187 PRO A N 1
ATOM 1479 C CA . PRO A 1 187 ? -12.326 -2.670 23.716 1.00 81.00 187 PRO A CA 1
ATOM 1480 C C . PRO A 1 187 ? -10.993 -2.217 24.284 1.00 81.00 187 PRO A C 1
ATOM 1482 O O . PRO A 1 187 ? -9.930 -2.705 23.892 1.00 81.00 187 PRO A O 1
ATOM 1485 N N . ASN A 1 188 ? -11.054 -1.248 25.204 1.00 82.62 188 ASN A N 1
ATOM 1486 C CA . ASN A 1 188 ? -9.878 -0.604 25.792 1.00 82.62 188 ASN A CA 1
ATOM 1487 C C . ASN A 1 188 ? -8.899 -1.637 26.370 1.00 82.62 188 ASN A C 1
ATOM 1489 O O . ASN A 1 188 ? -7.686 -1.469 26.248 1.00 82.62 188 ASN A O 1
ATOM 1493 N N . GLU A 1 189 ? -9.431 -2.719 26.932 1.00 83.62 189 GLU A N 1
ATOM 1494 C CA . GLU A 1 189 ? -8.693 -3.805 27.569 1.00 83.62 189 GLU A CA 1
ATOM 1495 C C . GLU A 1 189 ? -7.945 -4.679 26.548 1.00 83.62 189 GLU A C 1
ATOM 1497 O O . GLU A 1 189 ? -6.852 -5.163 26.833 1.00 83.62 189 GLU A O 1
ATOM 1502 N N . ALA A 1 190 ? -8.499 -4.856 25.342 1.00 83.94 190 ALA A N 1
ATOM 1503 C CA . ALA A 1 190 ? -7.926 -5.707 24.292 1.00 83.94 190 ALA A CA 1
ATOM 1504 C C . ALA A 1 190 ? -7.201 -4.923 23.186 1.00 83.94 190 ALA A C 1
ATOM 1506 O O . ALA A 1 190 ? -6.560 -5.528 22.322 1.00 83.94 190 ALA A O 1
ATOM 1507 N N . ARG A 1 191 ? -7.273 -3.587 23.195 1.00 84.94 191 ARG A N 1
ATOM 1508 C CA . ARG A 1 191 ? -6.712 -2.726 22.143 1.00 84.94 191 ARG A CA 1
ATOM 1509 C C . ARG A 1 191 ? -5.214 -2.951 21.936 1.00 84.94 191 ARG A C 1
ATOM 1511 O O . ARG A 1 191 ? -4.769 -3.090 20.799 1.00 84.94 191 ARG A O 1
ATOM 1518 N N . SER A 1 192 ? -4.437 -3.021 23.018 1.00 86.81 192 SER A N 1
ATOM 1519 C CA . SER A 1 192 ? -2.980 -3.215 22.953 1.00 86.81 192 SER A CA 1
ATOM 1520 C C . SER A 1 192 ? -2.600 -4.585 22.384 1.00 86.81 192 SER A C 1
ATOM 1522 O O . SER A 1 192 ? -1.679 -4.687 21.569 1.00 86.81 192 SER A O 1
ATOM 1524 N N . LEU A 1 193 ? -3.335 -5.631 22.769 1.00 88.38 193 LEU A N 1
ATOM 1525 C CA . LEU A 1 193 ? -3.136 -6.991 22.281 1.00 88.38 193 LEU A CA 1
ATOM 1526 C C . LEU A 1 193 ? -3.515 -7.108 20.799 1.00 88.38 193 LEU A C 1
ATOM 1528 O O . LEU A 1 193 ? -2.718 -7.598 19.999 1.00 88.38 193 LEU A O 1
ATOM 1532 N N . GLY A 1 194 ? -4.688 -6.603 20.413 1.00 86.06 194 GLY A N 1
ATOM 1533 C CA . GLY A 1 194 ? -5.147 -6.642 19.025 1.00 86.06 194 GLY A CA 1
ATOM 1534 C C . GLY A 1 194 ? -4.257 -5.831 18.081 1.00 86.06 194 GLY A C 1
ATOM 1535 O O . GLY A 1 194 ? -3.873 -6.333 17.024 1.00 86.06 194 GLY A O 1
ATOM 1536 N N . ALA A 1 195 ? -3.830 -4.631 18.487 1.00 86.62 195 ALA A N 1
ATOM 1537 C CA . ALA A 1 195 ? -2.883 -3.828 17.711 1.00 86.62 195 ALA A CA 1
ATOM 1538 C C . ALA A 1 195 ? -1.540 -4.555 17.517 1.00 86.62 195 ALA A C 1
ATOM 1540 O O . ALA A 1 195 ? -0.973 -4.532 16.425 1.00 86.62 195 ALA A O 1
ATOM 1541 N N . SER A 1 196 ? -1.061 -5.249 18.554 1.00 88.06 196 SER A N 1
ATOM 1542 C CA . SER A 1 196 ? 0.185 -6.021 18.503 1.00 88.06 196 SER A CA 1
ATOM 1543 C C . SER A 1 196 ? 0.078 -7.214 17.547 1.00 88.06 196 SER A C 1
ATOM 1545 O O . SER A 1 196 ? 0.980 -7.417 16.736 1.00 88.06 196 SER A O 1
ATOM 1547 N N . ILE A 1 197 ? -1.029 -7.966 17.575 1.00 90.19 197 ILE A N 1
ATOM 1548 C CA . ILE A 1 197 ? -1.271 -9.095 16.657 1.00 90.19 197 ILE A CA 1
ATOM 1549 C C . ILE A 1 197 ? -1.323 -8.612 15.206 1.00 90.19 197 ILE A C 1
ATOM 1551 O O . ILE A 1 197 ? -0.675 -9.204 14.337 1.00 90.19 197 ILE A O 1
ATOM 1555 N N . VAL A 1 198 ? -2.045 -7.521 14.933 1.00 87.75 198 VAL A N 1
ATOM 1556 C CA . VAL A 1 198 ? -2.118 -6.960 13.577 1.00 87.75 198 VAL A CA 1
ATOM 1557 C C . VAL A 1 198 ? -0.750 -6.472 13.116 1.00 87.75 198 VAL A C 1
ATOM 1559 O O . VAL A 1 198 ? -0.355 -6.746 11.981 1.00 87.75 198 VAL A O 1
ATOM 1562 N N . PHE A 1 199 ? -0.001 -5.792 13.984 1.00 86.81 199 PHE A N 1
ATOM 1563 C CA . PHE A 1 199 ? 1.338 -5.317 13.658 1.00 86.81 199 PHE A CA 1
ATOM 1564 C C . PHE A 1 199 ? 2.279 -6.482 13.332 1.00 86.81 199 PHE A C 1
ATOM 1566 O O . PHE A 1 199 ? 2.926 -6.467 12.285 1.00 86.81 199 PHE A O 1
ATOM 1573 N N . TRP A 1 200 ? 2.313 -7.522 14.166 1.00 91.12 200 TRP A N 1
ATOM 1574 C CA . TRP A 1 200 ? 3.117 -8.722 13.918 1.00 91.12 200 TRP A CA 1
ATOM 1575 C C . TRP A 1 200 ? 2.731 -9.422 12.617 1.00 91.12 200 TRP A C 1
ATOM 1577 O O . TRP A 1 200 ? 3.599 -9.690 11.788 1.00 91.12 200 TRP A O 1
ATOM 1587 N N . THR A 1 201 ? 1.435 -9.647 12.398 1.00 89.75 201 THR A N 1
ATOM 1588 C CA . THR A 1 201 ? 0.929 -10.292 11.177 1.00 89.75 201 THR A CA 1
ATOM 1589 C C . THR A 1 201 ? 1.319 -9.489 9.937 1.00 89.75 201 THR A C 1
ATOM 1591 O O . THR A 1 201 ? 1.845 -10.046 8.975 1.00 89.75 201 THR A O 1
ATOM 1594 N N . SER A 1 202 ? 1.158 -8.164 9.984 1.00 86.38 202 SER A N 1
ATOM 1595 C CA . SER A 1 202 ? 1.520 -7.266 8.881 1.00 86.38 202 SER A CA 1
ATOM 1596 C C . SER A 1 202 ? 3.022 -7.293 8.586 1.00 86.38 202 SER A C 1
ATOM 1598 O O . SER A 1 202 ? 3.423 -7.327 7.423 1.00 86.38 202 SER A O 1
ATOM 1600 N N . ASN A 1 203 ? 3.866 -7.324 9.622 1.00 88.94 203 ASN A N 1
ATOM 1601 C CA . ASN A 1 203 ? 5.319 -7.395 9.456 1.00 88.94 203 ASN A CA 1
ATOM 1602 C C . ASN A 1 203 ? 5.776 -8.749 8.897 1.00 88.94 203 ASN A C 1
ATOM 1604 O O . ASN A 1 203 ? 6.681 -8.780 8.065 1.00 88.94 203 ASN A O 1
ATOM 1608 N N . ILE A 1 204 ? 5.141 -9.855 9.298 1.00 92.81 204 ILE A N 1
ATOM 1609 C CA . ILE A 1 204 ? 5.427 -11.186 8.742 1.00 92.81 204 ILE A CA 1
ATOM 1610 C C . ILE A 1 204 ? 5.076 -11.223 7.251 1.00 92.81 204 ILE A C 1
ATOM 1612 O O . ILE A 1 204 ? 5.895 -11.650 6.438 1.00 92.81 204 ILE A O 1
ATOM 1616 N N . VAL A 1 205 ? 3.898 -10.721 6.871 1.00 89.06 205 VAL A N 1
ATOM 1617 C CA . VAL A 1 205 ? 3.490 -10.640 5.460 1.00 89.06 205 VAL A CA 1
ATOM 1618 C C . VAL A 1 205 ? 4.458 -9.761 4.664 1.00 89.06 205 VAL A C 1
ATOM 1620 O O . VAL A 1 205 ? 4.916 -10.161 3.595 1.00 89.06 205 VAL A O 1
ATOM 1623 N N . PHE A 1 206 ? 4.843 -8.601 5.202 1.00 85.25 206 PHE A N 1
ATOM 1624 C CA . PHE A 1 206 ? 5.824 -7.721 4.566 1.00 85.25 206 PHE A CA 1
ATOM 1625 C C . PHE A 1 206 ? 7.193 -8.394 4.386 1.00 85.25 206 PHE A C 1
ATOM 1627 O O . PHE A 1 206 ? 7.823 -8.247 3.335 1.00 85.25 206 PHE A O 1
ATOM 1634 N N . PHE A 1 207 ? 7.644 -9.160 5.381 1.00 86.12 207 PHE A N 1
ATOM 1635 C CA . PHE A 1 207 ? 8.876 -9.937 5.299 1.00 86.12 207 PHE A CA 1
ATOM 1636 C C . PHE A 1 207 ? 8.800 -10.975 4.174 1.00 86.12 207 PHE A C 1
ATOM 1638 O O . PHE A 1 207 ? 9.681 -11.004 3.316 1.00 86.12 207 PHE A O 1
ATOM 1645 N N . ILE A 1 208 ? 7.720 -11.761 4.118 1.00 89.88 208 ILE A N 1
ATOM 1646 C CA . ILE A 1 208 ? 7.501 -12.758 3.059 1.00 89.88 208 ILE A CA 1
ATOM 1647 C C . ILE A 1 208 ? 7.533 -12.090 1.682 1.00 89.88 208 ILE A C 1
ATOM 1649 O O . ILE A 1 208 ? 8.273 -12.537 0.808 1.00 89.88 208 ILE A O 1
ATOM 1653 N N . ILE A 1 209 ? 6.803 -10.985 1.502 1.00 86.06 209 ILE A N 1
ATOM 1654 C CA . ILE A 1 209 ? 6.764 -10.240 0.236 1.00 86.06 209 ILE A CA 1
ATOM 1655 C C . ILE A 1 209 ? 8.158 -9.731 -0.148 1.00 86.06 209 ILE A C 1
ATOM 1657 O O . ILE A 1 209 ? 8.568 -9.880 -1.294 1.00 86.06 209 ILE A O 1
ATOM 1661 N N . THR A 1 210 ? 8.913 -9.172 0.799 1.00 84.00 210 THR A N 1
ATOM 1662 C CA . THR A 1 210 ? 10.258 -8.627 0.540 1.00 84.00 210 THR A CA 1
ATOM 1663 C C . THR A 1 210 ? 11.245 -9.711 0.090 1.00 84.00 210 THR A C 1
ATOM 1665 O O . THR A 1 210 ? 12.118 -9.454 -0.741 1.00 84.00 210 THR A O 1
ATOM 1668 N N . PHE A 1 211 ? 11.115 -10.933 0.613 1.00 85.12 211 PHE A N 1
ATOM 1669 C CA . PHE A 1 211 ? 11.937 -12.067 0.187 1.00 85.12 211 PHE A CA 1
ATOM 1670 C C . PHE A 1 211 ? 11.459 -12.690 -1.126 1.00 85.12 211 PHE A C 1
ATOM 1672 O O . PHE A 1 211 ? 12.296 -13.050 -1.953 1.00 85.12 211 PHE A O 1
ATOM 1679 N N . ALA A 1 212 ? 10.144 -12.789 -1.328 1.00 85.38 212 ALA A N 1
ATOM 1680 C CA . ALA A 1 212 ? 9.545 -13.389 -2.515 1.00 85.38 212 ALA A CA 1
ATOM 1681 C C . ALA A 1 212 ? 9.659 -12.496 -3.759 1.00 85.38 212 ALA A C 1
ATOM 1683 O O . ALA A 1 212 ? 9.866 -13.011 -4.851 1.00 85.38 212 ALA A O 1
ATOM 1684 N N . TYR A 1 213 ? 9.575 -11.171 -3.605 1.00 82.00 213 TYR A N 1
ATOM 1685 C CA . TYR A 1 213 ? 9.597 -10.215 -4.716 1.00 82.00 213 TYR A CA 1
ATOM 1686 C C . TYR A 1 213 ? 10.765 -10.407 -5.700 1.00 82.00 213 TYR A C 1
ATOM 1688 O O . TYR A 1 213 ? 10.484 -10.545 -6.887 1.00 82.00 213 TYR A O 1
ATOM 1696 N N . PRO A 1 214 ? 12.047 -10.456 -5.275 1.00 83.12 214 PRO A N 1
ATOM 1697 C CA . PRO A 1 214 ? 13.152 -10.631 -6.219 1.00 83.12 214 PRO A CA 1
ATOM 1698 C C . PRO A 1 214 ? 13.107 -11.982 -6.944 1.00 83.12 214 PRO A C 1
ATOM 1700 O O . PRO A 1 214 ? 13.411 -12.030 -8.127 1.00 83.12 214 PRO A O 1
ATOM 1703 N N . LEU A 1 215 ? 12.678 -13.055 -6.265 1.00 84.56 215 LEU A N 1
ATOM 1704 C CA . LEU A 1 215 ? 12.492 -14.372 -6.885 1.00 84.56 215 LEU A CA 1
ATOM 1705 C C . LEU A 1 215 ? 11.406 -14.306 -7.965 1.00 84.56 215 LEU A C 1
ATOM 1707 O O . LEU A 1 215 ? 11.630 -14.692 -9.103 1.00 84.56 215 LEU A O 1
ATOM 1711 N N . VAL A 1 216 ? 10.229 -13.774 -7.643 1.00 84.12 216 VAL A N 1
ATOM 1712 C CA . VAL A 1 216 ? 9.130 -13.692 -8.616 1.00 84.12 216 VAL A CA 1
ATOM 1713 C C . VAL A 1 216 ? 9.499 -12.776 -9.786 1.00 84.12 216 VAL A C 1
ATOM 1715 O O . VAL A 1 216 ? 9.227 -13.127 -10.928 1.00 84.12 216 VAL A O 1
ATOM 1718 N N . ALA A 1 217 ? 10.169 -11.652 -9.525 1.00 81.94 217 ALA A N 1
ATOM 1719 C CA . ALA A 1 217 ? 10.594 -10.729 -10.571 1.00 81.94 217 ALA A CA 1
ATOM 1720 C C . ALA A 1 217 ? 11.602 -11.356 -11.552 1.00 81.94 217 ALA A C 1
ATOM 1722 O O . ALA A 1 217 ? 11.534 -11.057 -12.739 1.00 81.94 217 ALA A O 1
ATOM 1723 N N . GLU A 1 218 ? 12.502 -12.225 -11.079 1.00 81.19 218 GLU A N 1
ATOM 1724 C CA . GLU A 1 218 ? 13.500 -12.904 -11.919 1.00 81.19 218 GLU A CA 1
ATOM 1725 C C . GLU A 1 218 ? 12.895 -14.049 -12.749 1.00 81.19 218 GLU A C 1
ATOM 1727 O O . GLU A 1 218 ? 13.218 -14.188 -13.925 1.00 81.19 218 GLU A O 1
ATOM 1732 N N . TYR A 1 219 ? 12.008 -14.861 -12.160 1.00 83.62 219 TYR A N 1
ATOM 1733 C CA . TYR A 1 219 ? 11.469 -16.059 -12.824 1.00 83.62 219 TYR A CA 1
ATOM 1734 C C . TYR A 1 219 ? 10.184 -15.815 -13.626 1.00 83.62 219 TYR A C 1
ATOM 1736 O O . TYR A 1 219 ? 9.948 -16.501 -14.618 1.00 83.62 219 TYR A O 1
ATOM 1744 N N . LEU A 1 220 ? 9.321 -14.907 -13.165 1.00 82.06 220 LEU A N 1
ATOM 1745 C CA . LEU A 1 220 ? 7.973 -14.686 -13.709 1.00 82.06 220 LEU A CA 1
ATOM 1746 C C . LEU A 1 220 ? 7.785 -13.274 -14.282 1.00 82.06 220 LEU A C 1
ATOM 1748 O O . LEU A 1 220 ? 6.728 -12.987 -14.837 1.00 82.06 220 LEU A O 1
ATOM 1752 N N . GLY A 1 221 ? 8.784 -12.401 -14.144 1.00 83.44 221 GLY A N 1
ATOM 1753 C CA . GLY A 1 221 ? 8.724 -11.020 -14.604 1.00 83.44 221 GLY A CA 1
ATOM 1754 C C . GLY A 1 221 ? 8.031 -10.073 -13.618 1.00 83.44 221 GLY A C 1
ATOM 1755 O O . GLY A 1 221 ? 7.260 -10.452 -12.729 1.00 83.44 221 GLY A O 1
ATOM 1756 N N . ILE A 1 222 ? 8.311 -8.777 -13.771 1.00 84.44 222 ILE A N 1
ATOM 1757 C CA . ILE A 1 222 ? 7.815 -7.716 -12.872 1.00 84.44 222 ILE A CA 1
ATOM 1758 C C . ILE A 1 222 ? 6.293 -7.537 -13.008 1.00 84.44 222 ILE A C 1
ATOM 1760 O O . ILE A 1 222 ? 5.612 -7.184 -12.041 1.00 84.44 222 ILE A O 1
ATOM 1764 N N . HIS A 1 223 ? 5.737 -7.811 -14.189 1.00 86.25 223 HIS A N 1
ATOM 1765 C CA . HIS A 1 223 ? 4.312 -7.654 -14.478 1.00 86.25 223 HIS A CA 1
ATOM 1766 C C . HIS A 1 223 ? 3.429 -8.563 -13.601 1.00 86.25 223 HIS A C 1
ATOM 1768 O O . HIS A 1 223 ? 2.404 -8.107 -13.085 1.00 86.25 223 HIS A O 1
ATOM 1774 N N . VAL A 1 224 ? 3.855 -9.806 -13.336 1.00 88.69 224 VAL A N 1
ATOM 1775 C CA . VAL A 1 224 ? 3.124 -10.753 -12.470 1.00 88.69 224 VAL A CA 1
ATOM 1776 C C . VAL A 1 224 ? 3.047 -10.251 -11.028 1.00 88.69 224 VAL A C 1
ATOM 1778 O O . VAL A 1 224 ? 1.984 -10.331 -10.401 1.00 88.69 224 VAL A O 1
ATOM 1781 N N . CYS A 1 225 ? 4.130 -9.665 -10.505 1.00 88.00 225 CYS A N 1
ATOM 1782 C CA . CYS A 1 225 ? 4.132 -9.040 -9.179 1.00 88.00 225 CYS A CA 1
ATOM 1783 C C . CYS A 1 225 ? 3.072 -7.934 -9.084 1.00 88.00 225 CYS A C 1
ATOM 1785 O O . CYS A 1 225 ? 2.287 -7.905 -8.134 1.00 88.00 225 CYS A O 1
ATOM 1787 N N . MET A 1 226 ? 3.012 -7.048 -10.082 1.00 88.56 226 MET A N 1
ATOM 1788 C CA . MET A 1 226 ? 2.082 -5.912 -10.085 1.00 88.56 226 MET A CA 1
ATOM 1789 C C . MET A 1 226 ? 0.620 -6.361 -10.178 1.00 88.56 226 MET A C 1
ATOM 1791 O O . MET A 1 226 ? -0.227 -5.851 -9.439 1.00 88.56 226 MET A O 1
ATOM 1795 N N . PHE A 1 227 ? 0.318 -7.365 -11.009 1.00 92.12 227 PHE A N 1
ATOM 1796 C CA . PHE A 1 227 ? -1.027 -7.942 -11.077 1.00 92.12 227 PHE A CA 1
ATOM 1797 C C . PHE A 1 227 ? -1.441 -8.618 -9.773 1.00 92.12 227 PHE A C 1
ATOM 1799 O O . PHE A 1 227 ? -2.574 -8.444 -9.326 1.00 92.12 227 PHE A O 1
ATOM 1806 N N . THR A 1 228 ? -0.514 -9.320 -9.122 1.00 91.12 228 THR A N 1
ATOM 1807 C CA . THR A 1 228 ? -0.773 -9.960 -7.828 1.00 91.12 228 THR A CA 1
ATOM 1808 C C . THR A 1 228 ? -1.114 -8.916 -6.761 1.00 91.12 228 THR A C 1
ATOM 1810 O O . THR A 1 228 ? -2.114 -9.057 -6.056 1.00 91.12 228 THR A O 1
ATOM 1813 N N . PHE A 1 229 ? -0.353 -7.819 -6.677 1.00 89.12 229 PHE A N 1
ATOM 1814 C CA . PHE A 1 229 ? -0.664 -6.724 -5.750 1.00 89.12 229 PHE A CA 1
ATOM 1815 C C . PHE A 1 229 ? -1.995 -6.039 -6.068 1.00 89.12 229 PHE A C 1
ATOM 1817 O O . PHE A 1 229 ? -2.767 -5.756 -5.151 1.00 89.12 229 PHE A O 1
ATOM 1824 N N . SER A 1 230 ? -2.294 -5.817 -7.349 1.00 93.88 230 SER A N 1
ATOM 1825 C CA . SER A 1 230 ? -3.580 -5.262 -7.778 1.00 93.88 230 SER A CA 1
ATOM 1826 C C . SER A 1 230 ? -4.751 -6.156 -7.348 1.00 93.88 230 SER A C 1
ATOM 1828 O O . SER A 1 230 ? -5.713 -5.665 -6.753 1.00 93.88 230 SER A O 1
ATOM 1830 N N . ALA A 1 231 ? -4.636 -7.474 -7.540 1.00 94.88 231 ALA A N 1
ATOM 1831 C CA . ALA A 1 231 ? -5.639 -8.439 -7.099 1.00 94.88 231 ALA A CA 1
ATOM 1832 C C . ALA A 1 231 ? -5.860 -8.377 -5.579 1.00 94.88 231 ALA A C 1
ATOM 1834 O O . ALA A 1 231 ? -7.003 -8.296 -5.131 1.00 94.88 231 ALA A O 1
ATOM 1835 N N . PHE A 1 232 ? -4.789 -8.322 -4.778 1.00 92.38 232 PHE A N 1
ATOM 1836 C CA . PHE A 1 232 ? -4.908 -8.156 -3.326 1.00 92.38 232 PHE A CA 1
ATOM 1837 C C . PHE A 1 232 ? -5.569 -6.830 -2.925 1.00 92.38 232 PHE A C 1
ATOM 1839 O O . PHE A 1 232 ? -6.369 -6.818 -1.987 1.00 92.38 232 PHE A O 1
ATOM 1846 N N . CYS A 1 233 ? -5.307 -5.729 -3.636 1.00 92.25 233 CYS A N 1
ATOM 1847 C CA . CYS A 1 233 ? -6.005 -4.463 -3.400 1.00 92.25 233 CYS A CA 1
ATOM 1848 C C . CYS A 1 233 ? -7.512 -4.579 -3.667 1.00 92.25 233 CYS A C 1
ATOM 1850 O O . CYS A 1 233 ? -8.301 -4.084 -2.863 1.00 92.25 233 CYS A O 1
ATOM 1852 N N . PHE A 1 234 ? -7.925 -5.257 -4.742 1.00 94.62 234 PHE A N 1
ATOM 1853 C CA . PHE A 1 234 ? -9.346 -5.464 -5.043 1.00 94.62 234 PHE A CA 1
ATOM 1854 C C . PHE A 1 234 ? -10.025 -6.434 -4.072 1.00 94.62 234 PHE A C 1
ATOM 1856 O O . PHE A 1 234 ? -11.144 -6.172 -3.636 1.00 94.62 234 PHE A O 1
ATOM 1863 N N . ILE A 1 235 ? -9.345 -7.507 -3.663 1.00 94.56 235 ILE A N 1
ATOM 1864 C CA . ILE A 1 235 ? -9.842 -8.407 -2.612 1.00 94.56 235 ILE A CA 1
ATOM 1865 C C . ILE A 1 235 ? -10.034 -7.624 -1.308 1.00 94.56 235 ILE A C 1
ATOM 1867 O O . ILE A 1 235 ? -11.084 -7.729 -0.675 1.00 94.56 235 ILE A O 1
ATOM 1871 N N . GLY A 1 236 ? -9.063 -6.784 -0.937 1.00 90.38 236 GLY A N 1
ATOM 1872 C CA . GLY A 1 236 ? -9.165 -5.894 0.219 1.00 90.38 236 GLY A CA 1
ATOM 1873 C C . GLY A 1 236 ? -10.315 -4.891 0.101 1.00 90.38 236 GLY A C 1
ATOM 1874 O O . GLY A 1 236 ? -11.050 -4.690 1.065 1.00 90.38 236 GLY A O 1
ATOM 1875 N N . PHE A 1 237 ? -10.526 -4.311 -1.082 1.00 92.88 237 PHE A N 1
ATOM 1876 C CA . PHE A 1 237 ? -11.654 -3.419 -1.360 1.00 92.88 237 PHE A CA 1
ATOM 1877 C C . PHE A 1 237 ? -12.996 -4.124 -1.120 1.00 92.88 237 PHE A C 1
ATOM 1879 O O . PHE A 1 237 ? -13.848 -3.607 -0.399 1.00 92.88 237 PHE A O 1
ATOM 1886 N N . VAL A 1 238 ? -13.168 -5.329 -1.671 1.00 94.56 238 VAL A N 1
ATOM 1887 C CA . VAL A 1 238 ? -14.386 -6.136 -1.502 1.00 94.56 238 VAL A CA 1
ATOM 1888 C C . VAL A 1 238 ? -14.582 -6.532 -0.036 1.00 94.56 238 VAL A C 1
ATOM 1890 O O . VAL A 1 238 ? -15.681 -6.388 0.498 1.00 94.56 238 VAL A O 1
ATOM 1893 N N . PHE A 1 239 ? -13.515 -6.961 0.642 1.00 92.00 239 PHE A N 1
ATOM 1894 C CA . PHE A 1 239 ? -13.541 -7.296 2.066 1.00 92.00 239 PHE A CA 1
ATOM 1895 C C . PHE A 1 239 ? -14.039 -6.115 2.908 1.00 92.00 239 PHE A C 1
ATOM 1897 O O . PHE A 1 239 ? -14.975 -6.251 3.693 1.00 92.00 239 PHE A O 1
ATOM 1904 N N . VAL A 1 240 ? -13.467 -4.930 2.701 1.00 90.38 240 VAL A N 1
ATOM 1905 C CA . VAL A 1 240 ? -13.862 -3.705 3.406 1.00 90.38 240 VAL A CA 1
ATOM 1906 C C . VAL A 1 240 ? -15.299 -3.301 3.077 1.00 90.38 240 VAL A C 1
ATOM 1908 O O . VAL A 1 240 ? -16.019 -2.807 3.946 1.00 90.38 240 VAL A O 1
ATOM 1911 N N . LEU A 1 241 ? -15.740 -3.505 1.836 1.00 90.00 241 LEU A N 1
ATOM 1912 C CA . LEU A 1 241 ? -17.088 -3.151 1.412 1.00 90.00 241 LEU A CA 1
ATOM 1913 C C . LEU A 1 241 ? -18.147 -3.931 2.203 1.00 90.00 241 LEU A C 1
ATOM 1915 O O . LEU A 1 241 ? -19.099 -3.314 2.693 1.00 90.00 241 LEU A O 1
ATOM 1919 N N . PHE A 1 242 ? -17.951 -5.243 2.370 1.00 88.00 242 PHE A N 1
ATOM 1920 C CA . PHE A 1 242 ? -18.920 -6.130 3.020 1.00 88.00 242 PHE A CA 1
ATOM 1921 C C . PHE A 1 242 ? -18.754 -6.247 4.538 1.00 88.00 242 PHE A C 1
ATOM 1923 O O . PHE A 1 242 ? -19.756 -6.265 5.247 1.00 88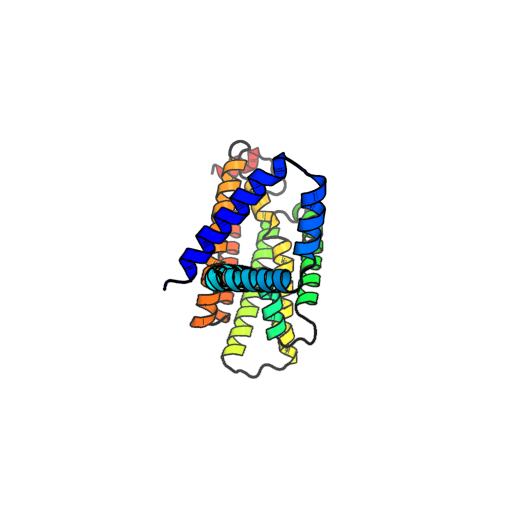.00 242 PHE A O 1
ATOM 1930 N N . ILE A 1 243 ? -17.522 -6.328 5.042 1.00 86.44 243 ILE A N 1
ATOM 1931 C CA . ILE A 1 243 ? -17.266 -6.699 6.444 1.00 86.44 243 ILE A CA 1
ATOM 1932 C C . ILE A 1 243 ? -17.116 -5.477 7.343 1.00 86.44 243 ILE A C 1
ATOM 1934 O O . ILE A 1 243 ? -17.477 -5.532 8.515 1.00 86.44 243 ILE A O 1
ATOM 1938 N N . LEU A 1 244 ? -16.600 -4.361 6.823 1.00 83.88 244 LEU A N 1
ATOM 1939 C CA . LEU A 1 244 ? -16.342 -3.194 7.657 1.00 83.88 244 LEU A CA 1
ATOM 1940 C C . LEU A 1 244 ? -17.617 -2.341 7.813 1.00 83.88 244 LEU A C 1
ATOM 1942 O O . LEU A 1 244 ? -18.115 -1.808 6.812 1.00 83.88 244 LEU A O 1
ATOM 1946 N N . PRO A 1 245 ? -18.152 -2.150 9.034 1.00 77.44 245 PRO A N 1
ATOM 1947 C CA . PRO A 1 245 ? -19.212 -1.177 9.278 1.00 77.44 245 PRO A CA 1
ATOM 1948 C C . PRO A 1 245 ? -18.655 0.256 9.230 1.00 77.44 245 PRO A C 1
ATOM 1950 O O . PRO A 1 245 ? -17.480 0.497 9.498 1.00 77.44 245 PRO A O 1
ATOM 1953 N N . GLU A 1 246 ? -19.491 1.240 8.886 1.00 78.62 246 GLU A N 1
ATOM 1954 C CA . GLU A 1 246 ? -19.083 2.650 8.959 1.00 78.62 246 GLU A CA 1
ATOM 1955 C C . GLU A 1 246 ? -19.030 3.096 10.431 1.00 78.62 246 GLU A C 1
ATOM 1957 O O . GLU A 1 246 ? -20.046 3.068 11.131 1.00 78.62 246 GLU A O 1
ATOM 1962 N N . THR A 1 247 ? -17.842 3.507 10.891 1.00 76.38 247 THR A N 1
ATOM 1963 C CA . THR A 1 247 ? -17.589 3.963 12.273 1.00 76.38 247 THR A CA 1
ATOM 1964 C C . THR A 1 247 ? -17.760 5.475 12.446 1.00 76.38 247 THR A C 1
ATOM 1966 O O . THR A 1 247 ? -17.647 5.999 13.555 1.00 76.38 247 THR A O 1
ATOM 1969 N N . LYS A 1 248 ? -18.042 6.216 11.365 1.00 73.75 248 LYS A N 1
ATOM 1970 C CA . LYS A 1 248 ? -18.180 7.676 11.412 1.00 73.75 248 LYS A CA 1
ATOM 1971 C C . LYS A 1 248 ? -19.377 8.103 12.271 1.00 73.75 248 LYS A C 1
ATOM 1973 O O . LYS A 1 248 ? -20.520 7.793 11.950 1.00 73.75 248 LYS A O 1
ATOM 1978 N N . GLY A 1 249 ? -19.101 8.902 13.305 1.00 66.31 249 GLY A N 1
ATOM 1979 C CA . GLY A 1 249 ? -20.122 9.588 14.106 1.00 66.31 249 GLY A CA 1
ATOM 1980 C C . GLY A 1 249 ? -20.927 8.685 15.041 1.00 66.31 249 GLY A C 1
ATOM 1981 O O . GLY A 1 249 ? -21.954 9.128 15.541 1.00 66.31 249 GLY A O 1
ATOM 1982 N N . LYS A 1 250 ? -20.478 7.446 15.269 1.00 75.50 250 LYS A N 1
ATOM 1983 C CA . LYS A 1 250 ? -21.116 6.503 16.192 1.00 75.50 250 LYS A CA 1
ATOM 1984 C C . LYS A 1 250 ? -20.389 6.469 17.527 1.00 75.50 250 LYS A C 1
ATOM 1986 O O . LYS A 1 250 ? -19.164 6.596 17.581 1.00 75.50 250 LYS A O 1
ATOM 1991 N N . SER A 1 251 ? -21.146 6.296 18.601 1.00 79.00 251 SER A N 1
ATOM 1992 C CA . SER A 1 251 ? -20.591 6.063 19.929 1.00 79.00 251 SER A CA 1
ATOM 1993 C C . SER A 1 251 ? -19.952 4.674 20.014 1.00 79.00 251 SER A C 1
ATOM 1995 O O . SER A 1 251 ? -20.314 3.748 19.286 1.00 79.00 251 SER A O 1
ATOM 1997 N N . TYR A 1 252 ? -19.001 4.515 20.934 1.00 71.81 252 TYR A N 1
ATOM 1998 C CA . TYR A 1 252 ? -18.313 3.242 21.150 1.00 71.81 252 TYR A CA 1
ATOM 1999 C C . TYR A 1 252 ? -19.297 2.092 21.452 1.00 71.81 252 TYR A C 1
ATOM 2001 O O . TYR A 1 252 ? -19.145 0.995 20.917 1.00 71.81 252 TYR A O 1
ATOM 2009 N N . SER A 1 253 ? -20.350 2.356 22.233 1.00 71.38 253 SER A N 1
ATOM 2010 C CA . SER A 1 253 ? -21.380 1.365 22.572 1.00 71.38 253 SER A CA 1
ATOM 2011 C C . SER A 1 253 ? -22.172 0.891 21.349 1.00 71.38 253 SER A C 1
ATOM 2013 O O . SER A 1 253 ? -22.398 -0.307 21.201 1.00 71.38 253 SER A O 1
ATOM 2015 N N . GLU A 1 254 ? -22.532 1.798 20.435 1.00 76.50 254 GLU A N 1
ATOM 2016 C CA . GLU A 1 254 ? -23.238 1.449 19.191 1.00 76.50 254 GLU A CA 1
ATOM 2017 C C . GLU A 1 254 ? -22.363 0.611 18.248 1.00 76.50 254 GLU A C 1
ATOM 2019 O O . GLU A 1 254 ? -22.868 -0.251 17.531 1.00 76.50 254 GLU A O 1
ATOM 2024 N N . ILE A 1 255 ? -21.044 0.842 18.238 1.00 79.00 255 ILE A N 1
ATOM 2025 C CA . ILE A 1 255 ? -20.101 0.022 17.463 1.00 79.00 255 ILE A CA 1
ATOM 2026 C C . ILE A 1 255 ? -20.056 -1.406 18.016 1.00 79.00 255 ILE A C 1
ATOM 2028 O O . ILE A 1 255 ? -20.120 -2.355 17.237 1.00 79.00 255 ILE A O 1
ATOM 2032 N N . GLN A 1 256 ? -20.006 -1.565 19.342 1.00 76.94 256 GLN A N 1
ATOM 2033 C CA . GLN A 1 256 ? -20.030 -2.886 19.978 1.00 76.94 256 GLN A CA 1
ATOM 2034 C C . GLN A 1 256 ? -21.354 -3.623 19.726 1.00 76.94 256 GLN A C 1
ATOM 2036 O O . GLN A 1 256 ? -21.339 -4.817 19.443 1.00 76.94 256 GLN A O 1
ATOM 2041 N N . GLU A 1 257 ? -22.492 -2.925 19.747 1.00 77.94 257 GLU A N 1
ATOM 2042 C CA . GLU A 1 257 ? -23.797 -3.532 19.454 1.00 77.94 257 GLU A CA 1
ATOM 2043 C C . GLU A 1 257 ? -23.922 -3.990 17.991 1.00 77.94 257 GLU A C 1
ATOM 2045 O O . GLU A 1 257 ? -24.503 -5.037 17.714 1.00 77.94 257 GLU A O 1
ATOM 2050 N N . MET A 1 258 ? -23.330 -3.252 17.044 1.00 76.56 258 MET A N 1
ATOM 2051 C CA . MET A 1 258 ? -23.265 -3.679 15.640 1.00 76.56 258 MET A CA 1
ATOM 2052 C C . MET A 1 258 ? -22.370 -4.900 15.419 1.00 76.56 258 MET A C 1
ATOM 2054 O O . MET A 1 258 ? -22.643 -5.672 14.506 1.00 76.56 258 MET A O 1
ATOM 2058 N N . LEU A 1 259 ? -21.297 -5.045 16.202 1.00 76.12 259 LEU A N 1
ATOM 2059 C CA . LEU A 1 259 ? -20.370 -6.178 16.109 1.00 76.12 259 LEU A CA 1
ATOM 2060 C C . LEU A 1 259 ? -20.902 -7.443 16.797 1.00 76.12 259 LEU A C 1
ATOM 2062 O O . LEU A 1 259 ? -20.436 -8.532 16.487 1.00 76.12 259 LEU A O 1
ATOM 2066 N N . ASN A 1 260 ? -21.844 -7.303 17.734 1.00 71.50 260 ASN A N 1
ATOM 2067 C CA . ASN A 1 260 ? -22.435 -8.413 18.489 1.00 71.50 260 ASN A CA 1
ATOM 2068 C C . ASN A 1 260 ? -23.680 -9.026 17.806 1.00 71.50 260 ASN A C 1
ATOM 2070 O O . ASN A 1 260 ? -24.410 -9.796 18.430 1.00 71.50 260 ASN A O 1
ATOM 2074 N N . LYS A 1 261 ? -23.948 -8.642 16.551 1.00 52.47 261 LYS A N 1
ATOM 2075 C CA . LYS A 1 261 ? -24.973 -9.225 15.672 1.00 52.47 261 LYS A CA 1
ATOM 2076 C C . LYS A 1 261 ? -24.350 -10.233 14.719 1.00 52.47 261 LYS A C 1
ATOM 2078 O O . LYS A 1 261 ? -25.029 -11.249 14.463 1.00 52.47 261 LYS A O 1
#

Secondary structure (DSSP, 8-state):
--SHHHHHHHHHHHHHHHHHHTTT-HHHHHHHHHHHHH-HHHHHHHHHHHHHHHTTSHHHHHHHHHHHHHHHHHSTTTHHHHHHHTTT-SS-HHHHHHHHHHHHHHHHHHHHHHHHHH-HHHHHHHHHHHHHHHHHHHHHHHHHHHTT----GGGGHHHHHHHHHHHHHHHHTTTTHHHHHHHHHS-TTTHHHHHHHHHHHHHHHHHHHHHHHHHHHHHH-HHHHHHHHHHHHHHHHHHHHHHPPP-TT--HHHHHHHHT-

Foldseek 3Di:
DPPPVVVVVVVVVVVVVVVVVCVPDVPVVVVVVVVQVPDPVNVVVVVVVVVVVCVVPPVPVVVVVVVVVVCVVLVCLCVQQVLVVVLDDPDRSVVVSVVLVVLLVVLLVVLVVVCLPQFLLRLLLVLLVLLLVLLLVLLVVQV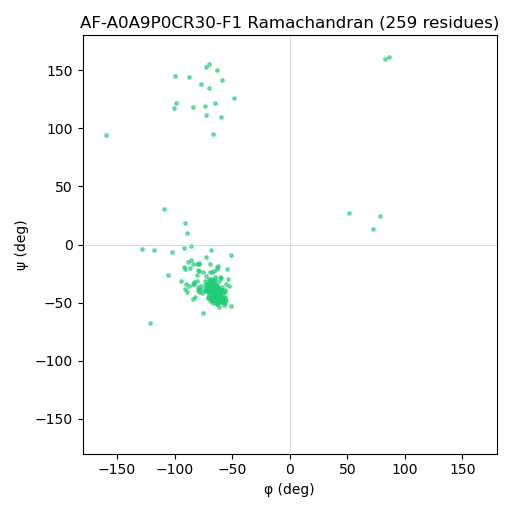CVVVPNDDPSVCSCSNVVSVSSNSSSCSNHVPVRVLVLLCLLDDPVCSVVSSVVVVVVVVVVVVVCSVVQVVCCVPVNPSVVSNVVSVVSVVVSVCSVPPPDGPRPDDSVVSVVVVVD

Sequence (261 aa):
MRGVATNKKLREIIISQYHRDSKRNKTGVKKQLAKLKSNKTLKQNENDCFENEEMLHPREETRYNNFNTLFKTRSGRRALATLFDEAGSQISGEIVAILVALGKIASACIAYNLIEKLGRKTLILISSGVCGVSMLMLGIYFYFKENDVYIPEKVNIIPVIFIVTFTVVYSFGLAPVPLIIINELLPNEARSLGASIVFWTSNIVFFIITFAYPLVAEYLGIHVCMFTFSAFCFIGFVFVLFILPETKGKSYSEIQEMLNK

pLDDT: mean 72.06, std 17.83, range [30.23, 95.0]

Radius of gyration: 30.58 Å; Cα contacts (8 Å, |Δi|>4): 174; chains: 1; bounding box: 88×41×68 Å

Mean predicted aligned error: 16.17 Å

Nearest PDB structures (foldseek):
  4ja4-assembly1_A  TM=7.857E-01  e=8.076E-05  Escherichia coli K-12
  4ja4-assembly3_C  TM=6.794E-01  e=5.700E-05  Escherichia coli K-12
  4ja4-assembly2_B  TM=6.837E-01  e=2.297E-04  Escherichia coli K-12
  6t1z-assembly1_A  TM=6.777E-01  e=5.763E-02  Lactococcus lactis
  5ayn-assembly1_A  TM=6.936E-01  e=3.964E+00  Bdellovibrio bacteriovorus HD100